Protein AF-A0AAN6EE57-F1 (afdb_monomer)

Mean predicted aligned error: 12.06 Å

Foldseek 3Di:
DFQDDLQHFDPVLVVQLLQLCQQDPPQLDHGDPDPVSSVLSSLVCLQPDQLLQAEAEREPVSVVPVPDPPQRPPRDDDPHNDGGDGDDPVNVVVLVVVVVVCSVVVVDAARHHYDYPVRSPSPPRDHHDPVSSVVSNVLSVVLNVQVVVCVVVVFCQCNLVNVPDDQQVFQKKFFWDLVQQPLQVLDDQPVVSHGDDPCPVPDDPPPPDPPVVDPPCPVPDPDPDPPPCDPVNDDDPPPDGVVSVLVVVCCVQCVPFWDWTDDPNRDRMITIHGDPVLADWDFDDPPDSAQWDFDPPDHDPPGTTIHHPPVVSVVVSCVSCPVTTPDMGGNHD

Sequence (333 aa):
MLLGQSVGVPDETAELLAARVFTDPWNGLAAPGSAYAGFVRCLQLLAEWRWTEDMCVVDFAAAGNADSEDSARVASARRVWTTTDGLSADAYATLQAAFDAAIQRKDVRGALRIVTAEDPNAEWWGTVSPVLTRRLQSLARASLQTITDCISLGSDSTLSQVFTAPLTDYDFVIKLDKDVVCRQYEQPPASAFTSDGVQSAESAPRKEVFKNLLPSMQHASQVNVKQHANVFGQSDLVGFDPVALFVRDLVGVYRDSILFFNDVHGGRCIAGLWSPTARKTHPFTASMGANMMLLEHEKVGTKPAATLNKRAVVEEIIRLGEGLVENVVIQNE

Secondary structure (DSSP, 8-state):
----SSSS--HHHHHHHHHHHHHS-GGGPPPPSSHHHHHHHHHHHHHH--TTT--EE--SGGGT-TT-TT-TT-----SS-PPSSSS-HHHHHHHHHHHHHHHHHT---SS--EE-SS-TTS-TT----HHHHHHHHHHHHHHHHHHHHHHHHT--TTGGGGGSPP-TTSSEEEEEPGGG-TTGGGSPPGGGT--S----TT--------GGG-GGGTTT----------TT--S--TT--HHHHHHHHHHHHHTTTEEEEE-TTT-SEEEEEE-TTTTS-EE--TT--S-EEEEEEEEETTEEEEEE-HHHHHHHHHHHTTTTEEEEEE---

Structure (mmCIF, N/CA/C/O backbone):
data_AF-A0AAN6EE57-F1
#
_entry.id   AF-A0AAN6EE57-F1
#
loop_
_atom_site.group_PDB
_atom_site.id
_atom_site.type_symbol
_atom_site.label_atom_id
_atom_site.label_alt_id
_atom_site.label_comp_id
_atom_site.label_asym_id
_atom_site.label_entity_id
_atom_site.label_seq_id
_atom_site.pdbx_PDB_ins_code
_atom_site.Cartn_x
_atom_site.Cartn_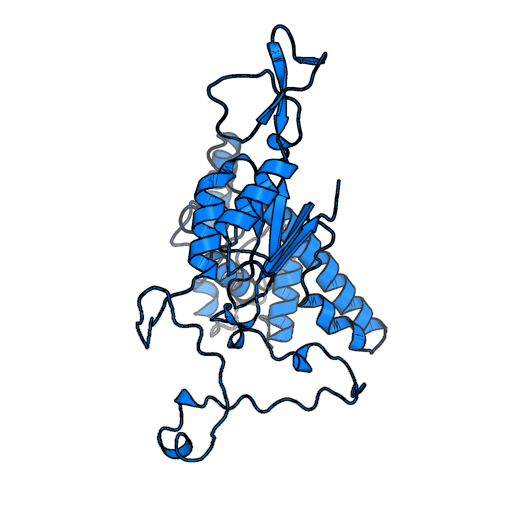y
_atom_site.Cartn_z
_atom_site.occupancy
_atom_site.B_iso_or_equiv
_atom_site.auth_seq_id
_atom_site.auth_comp_id
_atom_site.auth_asym_id
_atom_site.auth_atom_id
_atom_site.pdbx_PDB_model_num
ATOM 1 N N . MET A 1 1 ? -4.227 -5.771 -5.402 1.00 58.75 1 MET A N 1
ATOM 2 C CA . MET A 1 1 ? -3.489 -5.864 -4.110 1.00 58.75 1 MET A CA 1
ATOM 3 C C . MET A 1 1 ? -4.062 -4.852 -3.126 1.00 58.75 1 MET A C 1
ATOM 5 O O . MET A 1 1 ? -4.467 -3.776 -3.542 1.00 58.75 1 MET A O 1
ATOM 9 N N . LEU A 1 2 ? -4.052 -5.154 -1.823 1.00 65.62 2 LEU A N 1
ATOM 10 C CA . LEU A 1 2 ? -4.522 -4.237 -0.774 1.00 65.62 2 LEU A CA 1
ATOM 11 C C . LEU A 1 2 ? -3.471 -3.159 -0.459 1.00 65.62 2 LEU A C 1
ATOM 13 O O . LEU A 1 2 ? -2.708 -3.287 0.502 1.00 65.62 2 LEU A O 1
ATOM 17 N N . LEU A 1 3 ? -3.411 -2.124 -1.296 1.00 61.12 3 LEU A N 1
ATOM 18 C CA . LEU A 1 3 ? -2.476 -1.001 -1.150 1.00 61.12 3 LEU A CA 1
ATOM 19 C C . LEU A 1 3 ? -3.183 0.346 -0.911 1.00 61.12 3 LEU A C 1
ATOM 21 O O . LEU A 1 3 ? -2.576 1.220 -0.300 1.00 61.12 3 LEU A O 1
ATOM 25 N N . GLY A 1 4 ? -4.472 0.458 -1.256 1.00 53.72 4 GLY A N 1
ATOM 26 C CA . GLY A 1 4 ? -5.363 1.601 -1.017 1.00 53.72 4 GLY A CA 1
ATOM 27 C C . GLY A 1 4 ? -4.957 2.914 -1.693 1.00 53.72 4 GLY A C 1
ATOM 28 O O . GLY A 1 4 ? -3.846 3.048 -2.167 1.00 53.72 4 GLY A O 1
ATOM 29 N N . GLN A 1 5 ? -5.854 3.904 -1.738 1.00 50.25 5 GLN A N 1
ATOM 30 C CA . GLN A 1 5 ? -5.560 5.263 -2.247 1.00 50.25 5 GLN A CA 1
ATOM 31 C C . GLN A 1 5 ? -5.406 6.298 -1.124 1.00 50.25 5 GLN A C 1
ATOM 33 O O . GLN A 1 5 ? -4.670 7.267 -1.254 1.00 50.25 5 GLN A O 1
ATOM 38 N N . SER A 1 6 ? -6.075 6.094 0.011 1.00 49.22 6 SER A N 1
ATOM 39 C CA . SER A 1 6 ? -6.072 7.044 1.132 1.00 49.22 6 SER A CA 1
ATOM 40 C C . SER A 1 6 ? -4.801 6.989 1.986 1.00 49.22 6 SER A C 1
ATOM 42 O O . SER A 1 6 ? -4.444 7.964 2.645 1.00 49.22 6 SER A O 1
ATOM 44 N N . VAL A 1 7 ? -4.127 5.838 1.978 1.00 56.06 7 VAL A N 1
ATOM 45 C CA . VAL A 1 7 ? -2.840 5.599 2.646 1.00 56.06 7 VAL A CA 1
ATOM 46 C C . VAL A 1 7 ? -1.777 5.159 1.634 1.00 56.06 7 VAL A C 1
ATOM 48 O O . VAL A 1 7 ? -0.600 5.182 1.976 1.00 56.06 7 VAL A O 1
ATOM 51 N N . GLY A 1 8 ? -2.170 4.760 0.419 1.00 68.44 8 GLY A N 1
ATOM 52 C CA . GLY A 1 8 ? -1.314 4.049 -0.527 1.00 68.44 8 GLY A CA 1
ATOM 53 C C . GLY A 1 8 ? -0.335 4.885 -1.332 1.00 68.44 8 GLY A C 1
ATOM 54 O O . GLY A 1 8 ? -0.070 6.048 -1.044 1.00 68.44 8 GLY A O 1
ATOM 55 N N . VAL A 1 9 ? 0.259 4.215 -2.315 1.00 77.62 9 VAL A N 1
ATOM 56 C CA . VAL A 1 9 ? 1.262 4.778 -3.219 1.00 77.62 9 VAL A CA 1
ATOM 57 C C . VAL A 1 9 ? 0.529 5.527 -4.333 1.00 77.62 9 VAL A C 1
ATOM 59 O O . VAL A 1 9 ? -0.301 4.894 -4.983 1.00 77.62 9 VAL A O 1
ATOM 62 N N . PRO A 1 10 ? 0.800 6.825 -4.555 1.00 81.94 10 PRO A N 1
ATOM 63 C CA . PRO A 1 10 ? 0.251 7.553 -5.697 1.00 81.94 10 PRO A CA 1
ATOM 64 C C . PRO A 1 10 ? 0.653 6.903 -7.020 1.00 81.94 10 PRO A C 1
ATOM 66 O O . PRO A 1 10 ? 1.752 6.347 -7.125 1.00 81.94 10 PRO A O 1
ATOM 69 N N . ASP A 1 11 ? -0.214 6.992 -8.023 1.00 84.62 11 ASP A N 1
ATOM 70 C CA . ASP A 1 11 ? -0.003 6.332 -9.313 1.00 84.62 11 ASP A CA 1
ATOM 71 C C . ASP A 1 11 ? 1.289 6.840 -9.972 1.00 84.62 11 ASP A C 1
ATOM 73 O O . ASP A 1 11 ? 2.111 6.046 -10.429 1.00 84.62 11 ASP A O 1
ATOM 77 N N . GLU A 1 12 ? 1.563 8.141 -9.860 1.00 86.50 12 GLU A N 1
ATOM 78 C CA . GLU A 1 12 ? 2.780 8.781 -10.364 1.00 86.50 12 GLU A CA 1
ATOM 79 C C . GLU A 1 12 ? 4.040 8.184 -9.720 1.00 86.50 12 GLU A C 1
ATOM 81 O O . GLU A 1 12 ? 5.053 7.961 -10.378 1.00 86.50 12 GLU A O 1
ATOM 86 N N . THR A 1 13 ? 3.980 7.856 -8.425 1.00 86.19 13 THR A N 1
ATOM 87 C CA . THR A 1 13 ? 5.100 7.217 -7.719 1.00 86.19 13 THR A CA 1
ATOM 88 C C . THR A 1 13 ? 5.353 5.807 -8.254 1.00 86.19 13 THR A C 1
ATOM 90 O O . THR A 1 13 ? 6.506 5.403 -8.407 1.00 86.19 13 THR A O 1
ATOM 93 N N . ALA A 1 14 ? 4.295 5.046 -8.548 1.00 86.75 14 ALA A N 1
ATOM 94 C CA . ALA A 1 14 ? 4.425 3.713 -9.131 1.00 86.75 14 ALA A CA 1
ATOM 95 C C . ALA A 1 14 ? 4.990 3.776 -10.561 1.00 86.75 14 ALA A C 1
ATOM 97 O O . ALA A 1 14 ? 5.889 3.001 -10.900 1.00 86.75 14 ALA A O 1
ATOM 98 N N . GLU A 1 15 ? 4.523 4.729 -11.368 1.00 89.50 15 GLU A N 1
ATOM 99 C CA . GLU A 1 15 ? 5.010 4.971 -12.728 1.00 89.50 15 GLU A CA 1
ATOM 100 C C . GLU A 1 15 ? 6.485 5.371 -12.748 1.00 89.50 15 GLU A C 1
ATOM 102 O O . GLU A 1 15 ? 7.257 4.836 -13.541 1.00 89.50 15 GLU A O 1
ATOM 107 N N . LEU A 1 16 ? 6.916 6.242 -11.835 1.00 88.81 16 LEU A N 1
ATOM 108 C CA . LEU A 1 16 ? 8.313 6.665 -11.729 1.00 88.81 16 LEU A CA 1
ATOM 109 C C . LEU A 1 16 ? 9.247 5.523 -11.334 1.00 88.81 16 LEU A C 1
ATOM 111 O O . LEU A 1 16 ? 10.350 5.408 -11.870 1.00 88.81 16 LEU A O 1
ATOM 115 N N . LEU A 1 17 ? 8.805 4.641 -10.435 1.00 88.12 17 LEU A N 1
ATOM 116 C CA . LEU A 1 17 ? 9.570 3.447 -10.071 1.00 88.12 17 LEU A CA 1
ATOM 117 C C . LEU A 1 17 ? 9.660 2.449 -11.222 1.00 88.12 17 LEU A C 1
ATOM 119 O O . LEU A 1 17 ? 10.692 1.796 -11.385 1.00 88.12 17 LEU A O 1
ATOM 123 N N . ALA A 1 18 ? 8.610 2.343 -12.035 1.00 89.75 18 ALA A N 1
ATOM 124 C CA . ALA A 1 18 ? 8.662 1.569 -13.264 1.00 89.75 18 ALA A CA 1
ATOM 125 C C . ALA A 1 18 ? 9.620 2.213 -14.276 1.00 89.75 18 ALA A C 1
ATOM 127 O O . ALA A 1 18 ? 10.504 1.530 -14.785 1.00 89.75 18 ALA A O 1
ATOM 128 N N . ALA A 1 19 ? 9.521 3.525 -14.508 1.00 88.88 19 ALA A N 1
ATOM 129 C CA . ALA A 1 19 ? 10.390 4.267 -15.418 1.00 88.88 19 ALA A CA 1
ATOM 130 C C . ALA A 1 19 ? 11.869 4.132 -15.035 1.00 88.88 19 ALA A C 1
ATOM 132 O O . ALA A 1 19 ? 12.711 3.903 -15.903 1.00 88.88 19 ALA A O 1
ATOM 133 N N . ARG A 1 20 ? 12.179 4.167 -13.732 1.00 85.19 20 ARG A N 1
ATOM 134 C CA . ARG A 1 20 ? 13.541 4.009 -13.205 1.00 85.19 20 ARG A CA 1
ATOM 135 C C . ARG A 1 20 ? 14.257 2.762 -13.711 1.00 85.19 20 ARG A C 1
ATOM 137 O O . ARG A 1 20 ? 15.464 2.786 -13.941 1.00 85.19 20 ARG A O 1
ATOM 144 N N . VAL A 1 21 ? 13.518 1.666 -13.832 1.00 87.56 21 VAL A N 1
ATOM 145 C CA . VAL A 1 21 ? 14.047 0.374 -14.271 1.00 87.56 21 VAL A CA 1
ATOM 146 C C . VAL A 1 21 ? 14.469 0.402 -15.745 1.00 87.56 21 VAL A C 1
ATOM 148 O O . VAL A 1 21 ? 15.352 -0.359 -16.141 1.00 87.56 21 VAL A O 1
ATOM 151 N N . PHE A 1 22 ? 13.851 1.265 -16.552 1.00 84.56 22 PHE A N 1
ATOM 152 C CA . PHE A 1 22 ? 14.183 1.431 -17.965 1.00 84.56 22 PHE A CA 1
ATOM 153 C C . PHE A 1 22 ? 15.274 2.478 -18.192 1.00 84.56 22 PHE A C 1
ATOM 155 O O . PHE A 1 22 ? 16.069 2.309 -19.111 1.00 84.56 22 PHE A O 1
ATOM 162 N N . THR A 1 23 ? 15.315 3.536 -17.378 1.00 79.94 23 THR A N 1
ATOM 163 C CA . THR A 1 23 ? 16.232 4.668 -17.581 1.00 79.94 23 THR A CA 1
ATOM 164 C C . THR A 1 23 ? 17.636 4.431 -17.045 1.00 79.94 23 THR A C 1
ATOM 166 O O . THR A 1 23 ? 18.598 4.885 -17.655 1.00 79.94 23 THR A O 1
ATOM 169 N N . ASP A 1 24 ? 17.777 3.695 -15.943 1.00 73.94 24 ASP A N 1
ATOM 170 C CA . ASP A 1 24 ? 19.082 3.239 -15.465 1.00 73.94 24 ASP A CA 1
ATOM 171 C C . ASP A 1 24 ? 18.999 1.751 -15.079 1.00 73.94 24 ASP A C 1
ATOM 173 O O . ASP A 1 24 ? 18.543 1.393 -13.981 1.00 73.94 24 ASP A O 1
ATOM 177 N N . PRO A 1 25 ? 19.369 0.859 -16.014 1.00 66.38 25 PRO A N 1
ATOM 178 C CA . PRO A 1 25 ? 19.287 -0.568 -15.792 1.00 66.38 25 PRO A CA 1
ATOM 179 C C . PRO A 1 25 ? 20.347 -1.028 -14.777 1.00 66.38 25 PRO A C 1
ATOM 181 O O . PRO A 1 25 ? 21.549 -1.116 -15.034 1.00 66.38 25 PRO A O 1
ATOM 184 N N . TRP A 1 26 ? 19.838 -1.371 -13.593 1.00 64.00 26 TRP A N 1
ATOM 185 C CA . TRP A 1 26 ? 20.566 -1.865 -12.424 1.00 64.00 26 TRP A CA 1
ATOM 186 C C . TRP A 1 26 ? 21.681 -2.868 -12.766 1.00 64.00 26 TRP A C 1
ATOM 188 O O . TRP A 1 26 ? 21.479 -3.792 -13.553 1.00 64.00 26 TRP A O 1
ATOM 198 N N . ASN A 1 27 ? 22.843 -2.738 -12.113 1.00 61.31 27 ASN A N 1
ATOM 199 C CA . ASN A 1 27 ? 23.985 -3.661 -12.217 1.00 61.31 27 ASN A CA 1
ATOM 200 C C . ASN A 1 27 ? 24.557 -3.866 -13.638 1.00 61.31 27 ASN A C 1
ATOM 202 O O . ASN A 1 27 ? 25.105 -4.931 -13.927 1.00 61.31 27 ASN A O 1
ATOM 206 N N . GLY A 1 28 ? 24.462 -2.861 -14.515 1.00 64.50 28 GLY A N 1
ATOM 207 C CA . GLY A 1 28 ? 25.030 -2.925 -15.870 1.00 64.50 28 GLY A CA 1
ATOM 208 C C . GLY A 1 28 ? 24.253 -3.847 -16.811 1.00 64.50 28 GLY A C 1
ATOM 209 O O . GLY A 1 28 ? 24.811 -4.398 -17.759 1.00 64.50 28 GLY A O 1
ATOM 210 N N . LEU A 1 29 ? 22.973 -4.066 -16.516 1.00 73.50 29 LEU A N 1
ATOM 211 C CA . LEU A 1 29 ? 22.074 -4.817 -17.381 1.00 73.50 29 LEU A CA 1
ATOM 212 C C . LEU A 1 29 ? 21.566 -3.912 -18.508 1.00 73.50 29 LEU A C 1
ATOM 214 O O . LEU A 1 29 ? 21.725 -2.701 -18.462 1.00 73.50 29 LEU A O 1
ATOM 218 N N . ALA A 1 30 ? 20.972 -4.493 -19.546 1.00 80.62 30 ALA A N 1
ATOM 219 C CA . ALA A 1 30 ? 20.258 -3.709 -20.550 1.00 80.62 30 ALA A CA 1
ATOM 220 C C . ALA A 1 30 ? 18.846 -3.364 -20.053 1.00 80.62 30 ALA A C 1
ATOM 222 O O . ALA A 1 30 ? 18.303 -4.049 -19.175 1.00 80.62 30 ALA A O 1
ATOM 223 N N . ALA A 1 31 ? 18.235 -2.342 -20.657 1.00 83.69 31 ALA A N 1
ATOM 224 C CA . ALA A 1 31 ? 16.830 -2.024 -20.431 1.00 83.69 31 ALA A CA 1
ATOM 225 C C . ALA A 1 31 ? 15.943 -3.270 -20.676 1.00 83.69 31 ALA A C 1
ATOM 227 O O . ALA A 1 31 ? 16.223 -4.058 -21.590 1.00 83.69 31 ALA A O 1
ATOM 228 N N . PRO A 1 32 ? 14.886 -3.499 -19.873 1.00 89.06 32 PRO A N 1
ATOM 229 C CA . PRO A 1 32 ? 14.055 -4.688 -20.022 1.00 89.06 32 PRO A CA 1
ATOM 230 C C . PRO A 1 32 ? 13.383 -4.773 -21.400 1.00 89.06 32 PRO A C 1
ATOM 232 O O . PRO A 1 32 ? 12.585 -3.919 -21.768 1.00 89.06 32 PRO A O 1
ATOM 235 N N . GLY A 1 33 ? 13.637 -5.858 -22.138 1.00 87.69 33 GLY A N 1
ATOM 236 C CA . GLY A 1 33 ? 13.009 -6.117 -23.445 1.00 87.69 33 GLY A CA 1
ATOM 237 C C . GLY A 1 33 ? 11.634 -6.797 -23.382 1.00 87.69 33 GLY A C 1
ATOM 238 O O . GLY A 1 33 ? 11.059 -7.121 -24.416 1.00 87.69 33 GLY A O 1
ATOM 239 N N . SER A 1 34 ? 11.112 -7.076 -22.184 1.00 92.00 34 SER A N 1
ATOM 240 C CA . SER A 1 34 ? 9.789 -7.684 -21.992 1.00 92.00 34 SER A CA 1
ATOM 241 C C . SER A 1 34 ? 9.117 -7.166 -20.724 1.00 92.00 34 SER A C 1
ATOM 243 O O . SER A 1 34 ? 9.792 -6.777 -19.767 1.00 92.00 34 SER A O 1
ATOM 245 N N . ALA A 1 35 ? 7.783 -7.226 -20.689 1.00 90.25 35 ALA A N 1
ATOM 246 C CA . ALA A 1 35 ? 6.999 -6.822 -19.521 1.00 90.25 35 ALA A CA 1
ATOM 247 C C . ALA A 1 35 ? 7.353 -7.642 -18.268 1.00 90.25 35 ALA A C 1
ATOM 249 O O . ALA A 1 35 ? 7.465 -7.085 -17.180 1.00 90.25 35 ALA A O 1
ATOM 250 N N . TYR A 1 36 ? 7.603 -8.948 -18.420 1.00 90.00 36 TYR A N 1
ATOM 251 C CA . TYR A 1 36 ? 8.014 -9.809 -17.309 1.00 90.00 36 TYR A CA 1
ATOM 252 C C . TYR A 1 36 ? 9.376 -9.397 -16.741 1.00 90.00 36 TYR A C 1
ATOM 254 O O . TYR A 1 36 ? 9.527 -9.263 -15.528 1.00 90.00 36 TYR A O 1
ATOM 262 N N . ALA A 1 37 ? 10.356 -9.134 -17.614 1.00 90.31 37 ALA A N 1
ATOM 263 C CA . ALA A 1 37 ? 11.662 -8.648 -17.182 1.00 90.31 37 ALA A CA 1
ATOM 264 C C . ALA A 1 37 ? 11.538 -7.302 -16.453 1.00 90.31 37 ALA A C 1
ATOM 266 O O . ALA A 1 37 ? 12.139 -7.137 -15.396 1.00 90.31 37 ALA A O 1
ATOM 267 N N . GLY A 1 38 ? 10.721 -6.375 -16.967 1.00 91.38 38 GLY A N 1
ATOM 268 C CA . GLY A 1 38 ? 10.439 -5.101 -16.300 1.00 91.38 38 GLY A CA 1
ATOM 269 C C . GLY A 1 38 ? 9.821 -5.300 -14.916 1.00 91.38 38 GLY A C 1
ATOM 270 O O . GLY A 1 38 ? 10.327 -4.764 -13.935 1.00 91.38 38 GLY A O 1
ATOM 271 N N . PHE A 1 39 ? 8.803 -6.155 -14.807 1.00 92.62 39 PHE A N 1
ATOM 272 C CA . PHE A 1 39 ? 8.137 -6.463 -13.541 1.00 92.62 39 PHE A CA 1
ATOM 273 C C . PHE A 1 39 ? 9.095 -7.044 -12.489 1.00 92.62 39 PHE A C 1
ATOM 275 O O . PHE A 1 39 ? 9.149 -6.550 -11.362 1.00 92.62 39 PHE A O 1
ATOM 282 N N . VAL A 1 40 ? 9.902 -8.048 -12.850 1.00 92.69 40 VAL A N 1
ATOM 283 C CA . VAL A 1 40 ? 10.885 -8.650 -11.930 1.00 92.69 40 VAL A CA 1
ATOM 284 C C . VAL A 1 40 ? 11.925 -7.621 -11.484 1.00 92.69 40 VAL A C 1
ATOM 286 O O . VAL A 1 40 ? 12.306 -7.595 -10.315 1.00 92.69 40 VAL A O 1
ATOM 289 N N . ARG A 1 41 ? 12.357 -6.733 -12.383 1.00 90.81 41 ARG A N 1
ATOM 290 C CA . ARG A 1 41 ? 13.296 -5.651 -12.061 1.00 90.81 41 ARG A CA 1
ATOM 291 C C . ARG A 1 41 ? 12.688 -4.609 -11.126 1.00 90.81 41 ARG A C 1
ATOM 293 O O . ARG A 1 41 ? 13.372 -4.173 -10.205 1.00 90.81 41 ARG A O 1
ATOM 300 N N . CYS A 1 42 ? 11.412 -4.264 -11.295 1.00 92.19 42 CYS A N 1
ATOM 301 C CA . CYS A 1 42 ? 10.696 -3.421 -10.337 1.00 92.19 42 CYS A CA 1
ATOM 302 C C . CYS A 1 42 ? 10.650 -4.086 -8.956 1.00 92.19 42 CYS A C 1
ATOM 304 O O . CYS A 1 42 ? 10.942 -3.437 -7.956 1.00 92.19 42 CYS A O 1
ATOM 306 N N . LEU A 1 43 ? 10.358 -5.388 -8.876 1.00 93.00 43 LEU A N 1
ATOM 307 C CA . LEU A 1 43 ? 10.389 -6.107 -7.598 1.00 93.00 43 LEU A CA 1
ATOM 308 C C . LEU A 1 43 ? 11.789 -6.102 -6.964 1.00 93.00 43 LEU A C 1
ATOM 310 O O . LEU A 1 43 ? 11.900 -5.903 -5.755 1.00 93.00 43 LEU A O 1
ATOM 314 N N . GLN A 1 44 ? 12.853 -6.275 -7.756 1.00 91.25 44 GLN A N 1
ATOM 315 C CA . GLN A 1 44 ? 14.244 -6.172 -7.286 1.00 91.25 44 GLN A CA 1
ATOM 316 C C . GLN A 1 44 ? 14.547 -4.782 -6.722 1.00 91.25 44 GLN A C 1
ATOM 318 O O . GLN A 1 44 ? 15.036 -4.680 -5.596 1.00 91.25 44 GLN A O 1
ATOM 323 N N . LEU A 1 45 ? 14.169 -3.727 -7.450 1.00 89.44 45 LEU A N 1
ATOM 324 C CA . LEU A 1 45 ? 14.293 -2.341 -7.001 1.00 89.44 45 LEU A CA 1
ATOM 325 C C . LEU A 1 45 ? 13.610 -2.142 -5.638 1.00 89.44 45 LEU A C 1
ATOM 327 O O . LEU A 1 45 ? 14.245 -1.688 -4.691 1.00 89.44 45 LEU A O 1
ATOM 331 N N . LEU A 1 46 ? 12.346 -2.551 -5.500 1.00 90.56 46 LEU A N 1
ATOM 332 C CA . LEU A 1 46 ? 11.582 -2.417 -4.250 1.00 90.56 46 LEU A CA 1
ATOM 333 C C . LEU A 1 46 ? 12.171 -3.248 -3.092 1.00 90.56 46 LEU A C 1
ATOM 335 O O . LEU A 1 46 ? 12.080 -2.855 -1.926 1.00 90.56 46 LEU A O 1
ATOM 339 N N . ALA A 1 47 ? 12.748 -4.414 -3.386 1.00 91.81 47 ALA A N 1
ATOM 340 C CA . ALA A 1 47 ? 13.312 -5.320 -2.388 1.00 91.81 47 ALA A CA 1
ATOM 341 C C . ALA A 1 47 ? 14.645 -4.814 -1.809 1.00 91.81 47 ALA A C 1
ATOM 343 O O . ALA A 1 47 ? 14.893 -4.965 -0.601 1.00 91.81 47 ALA A O 1
ATOM 344 N N . GLU A 1 48 ? 15.486 -4.221 -2.657 1.00 88.12 48 GLU A N 1
ATOM 345 C CA . GLU A 1 48 ? 16.846 -3.779 -2.329 1.00 88.12 48 GLU A CA 1
ATOM 346 C C . GLU A 1 48 ? 16.908 -2.311 -1.891 1.00 88.12 48 GLU A C 1
ATOM 348 O O . GLU A 1 48 ? 17.752 -1.963 -1.062 1.00 88.12 48 GLU A O 1
ATOM 353 N N . TRP A 1 49 ? 16.001 -1.459 -2.379 1.00 86.31 49 TRP A N 1
ATOM 354 C CA . TRP A 1 49 ? 16.056 -0.025 -2.111 1.00 86.31 49 TRP A CA 1
ATOM 355 C C . TRP A 1 49 ? 15.888 0.306 -0.619 1.00 86.31 49 TRP A C 1
ATOM 357 O O . TRP A 1 49 ? 14.981 -0.165 0.080 1.00 86.31 49 TRP A O 1
ATOM 367 N N . ARG A 1 50 ? 16.806 1.135 -0.108 1.00 83.88 50 ARG A N 1
ATOM 368 C CA . ARG A 1 50 ? 16.845 1.608 1.279 1.00 83.88 50 ARG A CA 1
ATOM 369 C C . ARG A 1 50 ? 16.260 3.015 1.354 1.00 83.88 50 ARG A C 1
ATOM 371 O O . ARG A 1 50 ? 16.979 3.996 1.491 1.00 83.88 50 ARG A O 1
ATOM 378 N N . TRP A 1 51 ? 14.932 3.081 1.334 1.00 78.75 51 TRP A N 1
ATOM 379 C CA . TRP A 1 51 ? 14.096 4.295 1.317 1.00 78.75 51 TRP A CA 1
ATOM 380 C C . TRP A 1 51 ? 14.552 5.449 2.237 1.00 78.75 51 TRP A C 1
ATOM 382 O O . TRP A 1 51 ? 14.382 6.623 1.929 1.00 78.75 51 TRP A O 1
ATOM 392 N N . THR A 1 52 ? 15.102 5.134 3.415 1.00 74.06 52 THR A N 1
ATOM 393 C CA . THR A 1 52 ? 15.516 6.135 4.414 1.00 74.06 52 THR A CA 1
ATOM 394 C C . THR A 1 52 ? 16.885 6.751 4.156 1.00 74.06 52 THR A C 1
ATOM 396 O O . THR A 1 52 ? 17.159 7.839 4.664 1.00 74.06 52 THR A O 1
ATOM 399 N N . GLU A 1 53 ? 17.747 6.038 3.438 1.00 77.19 53 GLU A N 1
ATOM 400 C CA . GLU A 1 53 ? 19.154 6.392 3.232 1.00 77.19 53 GLU A CA 1
ATOM 401 C C . GLU A 1 53 ? 19.397 6.866 1.802 1.00 77.19 53 GLU A C 1
ATOM 403 O O . GLU A 1 53 ? 20.116 7.837 1.602 1.00 77.19 53 GLU A O 1
ATOM 408 N N . ASP A 1 54 ? 18.735 6.240 0.833 1.00 80.44 54 ASP A N 1
ATOM 409 C CA . ASP A 1 54 ? 19.029 6.428 -0.579 1.00 80.44 54 ASP A CA 1
ATOM 410 C C . ASP A 1 54 ? 17.916 7.206 -1.285 1.00 80.44 54 ASP A C 1
ATOM 412 O O . ASP A 1 54 ? 16.732 6.887 -1.138 1.00 80.44 54 ASP A O 1
ATOM 416 N N . MET A 1 55 ? 18.298 8.182 -2.111 1.00 82.94 55 MET A N 1
ATOM 417 C CA . MET A 1 55 ? 17.391 8.791 -3.085 1.00 82.94 55 MET A CA 1
ATOM 418 C C . MET A 1 55 ? 17.265 7.915 -4.336 1.00 82.94 55 MET A C 1
ATOM 420 O O . MET A 1 55 ? 18.232 7.290 -4.770 1.00 82.94 55 MET A O 1
ATOM 424 N N . CYS A 1 56 ? 16.079 7.889 -4.939 1.00 83.44 56 CYS A N 1
ATOM 425 C CA . CYS A 1 56 ? 15.840 7.255 -6.230 1.00 83.44 56 CYS A CA 1
ATOM 426 C C . CYS A 1 56 ? 15.780 8.335 -7.312 1.00 83.44 56 CYS A C 1
ATOM 428 O O . CYS A 1 56 ? 14.768 9.007 -7.469 1.00 83.44 56 CYS A O 1
ATOM 430 N N . VAL A 1 57 ? 16.871 8.526 -8.051 1.00 82.62 57 VAL A N 1
ATOM 431 C CA . VAL A 1 57 ? 16.900 9.492 -9.158 1.00 82.62 57 VAL A CA 1
ATOM 432 C C . VAL A 1 57 ? 16.316 8.851 -10.410 1.00 82.62 57 VAL A C 1
ATOM 434 O O . VAL A 1 57 ? 16.805 7.804 -10.828 1.00 82.62 57 VAL A O 1
ATOM 437 N N . VAL A 1 58 ? 15.305 9.476 -11.009 1.00 84.25 58 VAL A N 1
ATOM 438 C CA . VAL A 1 58 ? 14.726 9.088 -12.299 1.00 84.25 58 VAL A CA 1
ATOM 439 C C . VAL A 1 58 ? 15.134 10.129 -13.332 1.00 84.25 58 VAL A C 1
ATOM 441 O O . VAL A 1 58 ? 14.726 11.287 -13.259 1.00 84.25 58 VAL A O 1
ATOM 444 N N . ASP A 1 59 ? 15.953 9.706 -14.290 1.00 77.44 59 ASP A N 1
ATOM 445 C CA . ASP A 1 59 ? 16.408 10.558 -15.382 1.00 77.44 59 ASP A CA 1
ATOM 446 C C . ASP A 1 59 ? 15.695 10.190 -16.685 1.00 77.44 59 ASP A C 1
ATOM 448 O O . ASP A 1 59 ? 15.898 9.112 -17.239 1.00 77.44 59 ASP A O 1
ATOM 452 N N . PHE A 1 60 ? 14.850 11.091 -17.176 1.00 74.75 60 PHE A N 1
ATOM 453 C CA . PHE A 1 60 ? 14.126 10.898 -18.429 1.00 74.75 60 PHE A CA 1
ATOM 454 C C . PHE A 1 60 ? 14.952 11.255 -19.672 1.00 74.75 60 PHE A C 1
ATOM 456 O O . PHE A 1 60 ? 14.598 10.827 -20.770 1.00 74.75 60 PHE A O 1
ATOM 463 N N . ALA A 1 61 ? 16.053 12.002 -19.534 1.00 64.81 61 ALA A N 1
ATOM 464 C CA . ALA A 1 61 ? 16.871 12.421 -20.672 1.00 64.81 61 ALA A CA 1
ATOM 465 C C . ALA A 1 61 ? 17.640 11.243 -21.294 1.00 64.81 61 ALA A C 1
ATOM 467 O O . ALA A 1 61 ? 17.824 11.195 -22.512 1.00 64.81 61 ALA A O 1
ATOM 468 N N . ALA A 1 62 ? 18.009 10.249 -20.479 1.00 56.56 62 ALA A N 1
ATOM 469 C CA . ALA A 1 62 ? 18.681 9.029 -20.925 1.00 56.56 62 ALA A CA 1
ATOM 470 C C . ALA A 1 62 ? 17.846 8.204 -21.929 1.00 56.56 62 ALA A C 1
ATOM 472 O O . ALA A 1 62 ? 18.403 7.544 -22.802 1.00 56.56 62 ALA A O 1
ATOM 473 N N . ALA A 1 63 ? 16.511 8.276 -21.865 1.00 53.97 63 ALA A N 1
ATOM 474 C CA . ALA A 1 63 ? 15.632 7.532 -22.769 1.00 53.97 63 ALA A CA 1
ATOM 475 C C . ALA A 1 63 ? 15.582 8.108 -24.201 1.00 53.97 63 ALA A C 1
ATOM 477 O O . ALA A 1 63 ? 15.167 7.406 -25.122 1.00 53.97 63 ALA A O 1
ATOM 478 N N . GLY A 1 64 ? 15.986 9.370 -24.398 1.00 46.84 64 GLY A N 1
ATOM 479 C CA . GLY A 1 64 ? 15.905 10.070 -25.687 1.00 46.84 64 GLY A CA 1
ATOM 480 C C . GLY A 1 64 ? 17.172 10.019 -26.549 1.00 46.84 64 GLY A C 1
ATOM 481 O O . GLY A 1 64 ? 17.087 10.286 -27.742 1.00 46.84 64 GLY A O 1
ATOM 482 N N . ASN A 1 65 ? 18.330 9.666 -25.978 1.00 46.97 65 ASN A N 1
ATOM 483 C CA . ASN A 1 65 ? 19.642 9.766 -26.641 1.00 46.97 65 ASN A CA 1
ATOM 484 C C . ASN A 1 65 ? 20.237 8.408 -27.073 1.00 46.97 65 ASN A C 1
ATOM 486 O O . ASN A 1 65 ? 21.437 8.306 -27.313 1.00 46.97 65 ASN A O 1
ATOM 490 N N . ALA A 1 66 ? 19.416 7.362 -27.205 1.00 48.69 66 ALA A N 1
ATOM 491 C CA . ALA A 1 66 ? 19.859 5.992 -27.500 1.00 48.69 66 ALA A CA 1
ATOM 492 C C . ALA A 1 66 ? 20.492 5.773 -28.899 1.00 48.69 66 ALA A C 1
ATOM 494 O O . ALA A 1 66 ? 20.871 4.649 -29.221 1.00 48.69 66 ALA A O 1
ATOM 495 N N . ASP A 1 67 ? 20.631 6.820 -29.717 1.00 45.06 67 ASP A N 1
ATOM 496 C CA . ASP A 1 67 ? 21.190 6.748 -31.073 1.00 45.06 67 ASP A CA 1
ATOM 497 C C . ASP A 1 67 ? 22.727 6.916 -31.128 1.00 45.06 67 ASP A C 1
ATOM 499 O O . ASP A 1 67 ? 23.314 6.819 -32.207 1.00 45.06 67 ASP A O 1
ATOM 503 N N . SER A 1 68 ? 23.413 7.163 -30.003 1.00 43.94 68 SER A N 1
ATOM 504 C CA . SER A 1 68 ? 24.879 7.314 -29.975 1.00 43.94 68 SER A CA 1
ATOM 505 C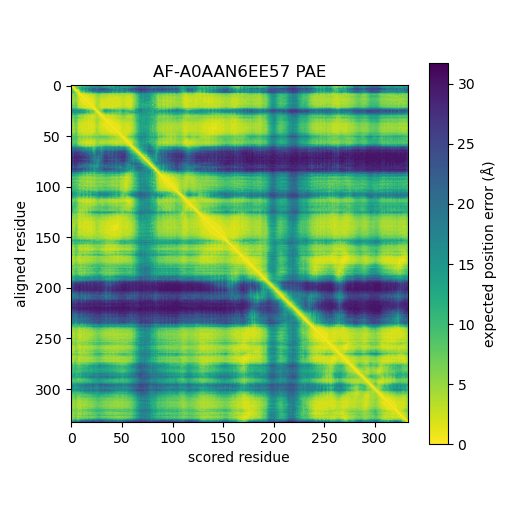 C . SER A 1 68 ? 25.594 6.090 -29.391 1.00 43.94 68 SER A C 1
ATOM 507 O O . SER A 1 68 ? 25.399 5.746 -28.228 1.00 43.94 68 SER A O 1
ATOM 509 N N . GLU A 1 69 ? 26.483 5.470 -30.176 1.00 46.47 69 GLU A N 1
ATOM 510 C CA . GLU A 1 69 ? 27.230 4.236 -29.851 1.00 46.47 69 GLU A CA 1
ATOM 511 C C . GLU A 1 69 ? 28.227 4.351 -28.664 1.00 46.47 69 GLU A C 1
ATOM 513 O O . GLU A 1 69 ? 28.894 3.372 -28.323 1.00 46.47 69 GLU A O 1
ATOM 518 N N . ASP A 1 70 ? 28.334 5.508 -28.001 1.00 39.19 70 ASP A N 1
ATOM 519 C CA . ASP A 1 70 ? 29.383 5.800 -27.008 1.00 39.19 70 ASP A CA 1
ATOM 520 C C . ASP A 1 70 ? 29.024 5.477 -25.536 1.00 39.19 70 ASP A C 1
ATOM 522 O O . ASP A 1 70 ? 29.908 5.470 -24.675 1.00 39.19 70 ASP A O 1
ATOM 526 N N . SER A 1 71 ? 27.772 5.132 -25.213 1.00 43.84 71 SER A N 1
ATOM 527 C CA . SER A 1 71 ? 27.295 5.013 -23.816 1.00 43.84 71 SER A CA 1
ATOM 528 C C . SER A 1 71 ? 27.733 3.752 -23.044 1.00 43.84 71 SER A C 1
ATOM 530 O O . SER A 1 71 ? 27.402 3.573 -21.873 1.00 43.84 71 SER A O 1
ATOM 532 N N . ALA A 1 72 ? 28.503 2.842 -23.646 1.00 39.19 72 ALA A N 1
ATOM 533 C CA . ALA A 1 72 ? 28.715 1.496 -23.094 1.00 39.19 72 ALA A CA 1
ATOM 534 C C . ALA A 1 72 ? 29.846 1.347 -22.045 1.00 39.19 72 ALA A C 1
ATOM 536 O O . ALA A 1 72 ? 30.236 0.217 -21.741 1.00 39.19 72 ALA A O 1
ATOM 537 N N . ARG A 1 73 ? 30.447 2.425 -21.509 1.00 37.34 73 ARG A N 1
ATOM 538 C CA . ARG A 1 73 ? 31.744 2.311 -20.790 1.00 37.34 73 ARG A CA 1
ATOM 539 C C . ARG A 1 73 ? 31.854 2.833 -19.356 1.00 37.34 73 ARG A C 1
ATOM 541 O O . ARG A 1 73 ? 32.947 2.750 -18.801 1.00 37.34 73 ARG A O 1
ATOM 548 N N . VAL A 1 74 ? 30.776 3.254 -18.694 1.00 40.94 74 VAL A N 1
ATOM 549 C CA . VAL A 1 74 ? 30.850 3.672 -17.273 1.00 40.94 74 VAL A CA 1
ATOM 550 C C . VAL A 1 74 ? 29.909 2.848 -16.393 1.00 40.94 74 VAL A C 1
ATOM 552 O O . VAL A 1 74 ? 29.058 3.370 -15.690 1.00 40.94 74 VAL A O 1
ATOM 555 N N . ALA A 1 75 ? 30.067 1.526 -16.415 1.00 40.25 75 ALA A N 1
ATOM 556 C CA . ALA A 1 75 ? 29.337 0.622 -15.527 1.00 40.25 75 ALA A CA 1
ATOM 557 C C . ALA A 1 75 ? 30.311 -0.322 -14.818 1.00 40.25 75 ALA A C 1
ATOM 559 O O . ALA A 1 75 ? 30.415 -1.505 -15.131 1.00 40.25 75 ALA A O 1
ATOM 560 N N . SER A 1 76 ? 31.062 0.194 -13.845 1.00 34.12 76 SER A N 1
ATOM 561 C CA . SER A 1 76 ? 31.748 -0.687 -12.903 1.00 34.12 76 SER A CA 1
ATOM 562 C C . SER A 1 76 ? 31.940 -0.026 -11.546 1.00 34.12 76 SER A C 1
ATOM 564 O O . SER A 1 76 ? 32.643 0.972 -11.416 1.00 34.12 76 SER A O 1
ATOM 566 N N . ALA A 1 77 ? 31.361 -0.685 -10.543 1.00 34.09 77 ALA A N 1
ATOM 567 C CA . ALA A 1 77 ? 31.656 -0.560 -9.123 1.00 34.09 77 ALA A CA 1
ATOM 568 C C . ALA A 1 77 ? 31.262 0.759 -8.439 1.00 34.09 77 ALA A C 1
ATOM 570 O O . ALA A 1 77 ? 32.121 1.553 -8.061 1.00 34.09 77 ALA A O 1
ATOM 571 N N . ARG A 1 78 ? 29.978 0.903 -8.083 1.00 36.06 78 ARG A N 1
ATOM 572 C CA . ARG A 1 78 ? 29.612 1.514 -6.793 1.00 36.06 78 ARG A CA 1
ATOM 573 C C . ARG A 1 78 ? 28.161 1.233 -6.419 1.00 36.06 78 ARG A C 1
ATOM 575 O O . ARG A 1 78 ? 27.272 1.334 -7.244 1.00 36.06 78 ARG A O 1
ATOM 582 N N . ARG A 1 79 ? 27.940 0.919 -5.138 1.00 36.19 79 ARG A N 1
ATOM 583 C CA . ARG A 1 79 ? 26.634 0.795 -4.456 1.00 36.19 79 ARG A CA 1
ATOM 584 C C . ARG A 1 79 ? 25.919 2.152 -4.309 1.00 36.19 79 ARG A C 1
ATOM 586 O O . ARG A 1 79 ? 25.364 2.444 -3.258 1.00 36.19 79 ARG A O 1
ATOM 593 N N . VAL A 1 80 ? 26.054 3.024 -5.298 1.00 45.31 80 VAL A N 1
ATOM 594 C CA . VAL A 1 80 ? 25.555 4.396 -5.275 1.00 45.31 80 VAL A CA 1
ATOM 595 C C . VAL A 1 80 ? 24.724 4.546 -6.534 1.00 45.31 80 VAL A C 1
ATOM 597 O O . VAL A 1 80 ? 25.192 4.202 -7.613 1.00 45.31 80 VAL A O 1
ATOM 600 N N . TRP A 1 81 ? 23.490 4.997 -6.363 1.00 48.22 81 TRP A N 1
ATOM 601 C CA . TRP A 1 81 ? 22.466 5.156 -7.390 1.00 48.22 81 TRP A CA 1
ATOM 602 C C . TRP A 1 81 ? 22.827 6.281 -8.380 1.00 48.22 81 TRP A C 1
ATOM 604 O O . TRP A 1 81 ? 22.135 7.286 -8.443 1.00 48.22 81 TRP A O 1
ATOM 614 N N . THR A 1 82 ? 23.941 6.168 -9.105 1.00 44.25 82 THR A N 1
ATOM 615 C CA . THR A 1 82 ? 24.440 7.212 -10.016 1.00 44.25 82 THR A CA 1
ATOM 616 C C . THR A 1 82 ? 23.877 7.071 -11.423 1.00 44.25 82 THR A C 1
ATOM 618 O O . THR A 1 82 ? 23.800 5.967 -11.949 1.00 44.25 82 THR A O 1
ATOM 621 N N . THR A 1 83 ? 23.557 8.208 -12.034 1.00 46.50 83 THR A N 1
ATOM 622 C CA . THR A 1 83 ? 22.957 8.332 -13.364 1.00 46.50 83 THR A CA 1
ATOM 623 C C . THR A 1 83 ? 23.928 8.013 -14.507 1.00 46.50 83 THR A C 1
ATOM 625 O O . THR A 1 83 ? 25.091 8.420 -14.467 1.00 46.50 83 THR A O 1
ATOM 628 N N . THR A 1 84 ? 23.427 7.351 -15.553 1.00 51.00 84 THR A N 1
ATOM 629 C CA . THR A 1 84 ? 24.014 7.325 -16.902 1.00 51.00 84 THR A CA 1
ATOM 630 C C . THR A 1 84 ? 23.428 8.442 -17.777 1.00 51.00 84 THR A C 1
ATOM 632 O O . THR A 1 84 ? 22.221 8.664 -17.801 1.00 51.00 84 THR A O 1
ATOM 635 N N . ASP A 1 85 ? 24.319 9.126 -18.493 1.00 51.69 85 ASP A N 1
ATOM 636 C CA . ASP A 1 85 ? 24.149 10.077 -19.605 1.00 51.69 85 ASP A CA 1
ATOM 637 C C . ASP A 1 85 ? 23.376 11.405 -19.429 1.00 51.69 85 ASP A C 1
ATOM 639 O O . ASP A 1 85 ? 23.775 12.375 -20.076 1.00 51.69 85 ASP A O 1
ATOM 643 N N . GLY A 1 86 ? 22.343 11.539 -18.586 1.00 54.09 86 GLY A N 1
ATOM 644 C CA . GLY A 1 86 ? 21.553 12.793 -18.528 1.00 54.09 86 GLY A CA 1
ATOM 645 C C . GLY A 1 86 ? 21.870 13.757 -17.370 1.00 54.09 86 GLY A C 1
ATOM 646 O O . GLY A 1 86 ? 21.884 14.973 -17.577 1.00 54.09 86 GLY A O 1
ATOM 647 N N . LEU A 1 87 ? 22.207 13.263 -16.170 1.00 62.25 87 LEU A N 1
ATOM 648 C CA . LEU A 1 87 ? 22.732 14.094 -15.071 1.00 62.25 87 LEU A CA 1
ATOM 649 C C . LEU A 1 87 ? 24.260 14.038 -15.003 1.00 62.25 87 LEU A C 1
ATOM 651 O O . LEU A 1 87 ? 24.851 12.970 -14.846 1.00 62.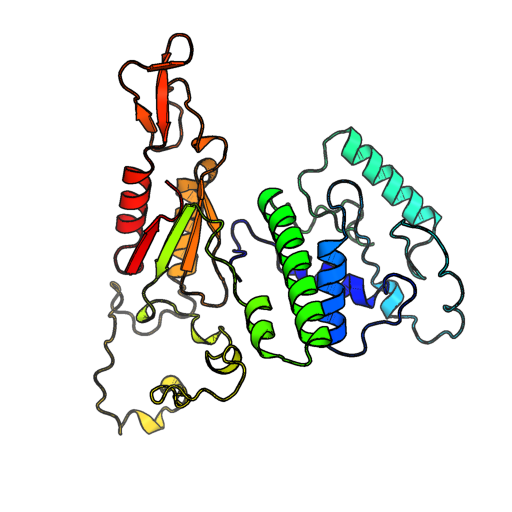25 87 LEU A O 1
ATOM 655 N N . SER A 1 88 ? 24.910 15.207 -15.013 1.00 68.94 88 SER A N 1
ATOM 656 C CA . SER A 1 88 ? 26.347 15.283 -14.739 1.00 68.94 88 SER A CA 1
ATOM 657 C C . SER A 1 88 ? 26.658 14.799 -13.317 1.00 68.94 88 SER A C 1
ATOM 659 O O . SER A 1 88 ? 25.861 14.973 -12.390 1.00 68.94 88 SER A O 1
ATOM 661 N N . ALA A 1 89 ? 27.848 14.224 -13.120 1.00 72.88 89 ALA A N 1
ATOM 662 C CA . ALA A 1 89 ? 28.300 13.776 -11.800 1.00 72.88 89 ALA A CA 1
ATOM 663 C C . ALA A 1 89 ? 28.261 14.911 -10.754 1.00 72.88 89 ALA A C 1
ATOM 665 O O . ALA A 1 89 ? 27.928 14.675 -9.592 1.00 72.88 89 ALA A O 1
ATOM 666 N N . ASP A 1 90 ? 28.527 16.147 -11.186 1.00 76.00 90 ASP A N 1
ATOM 667 C CA . ASP A 1 90 ? 28.474 17.345 -10.346 1.00 76.00 90 ASP A CA 1
ATOM 668 C C . ASP A 1 90 ? 27.034 17.714 -9.954 1.00 76.00 90 ASP A C 1
ATOM 670 O O . ASP A 1 90 ? 26.770 18.075 -8.803 1.00 76.00 90 ASP A O 1
ATOM 674 N N . ALA A 1 91 ? 26.080 17.580 -10.883 1.00 73.56 91 ALA A N 1
ATOM 675 C CA . ALA A 1 91 ? 24.662 17.795 -10.604 1.00 73.56 91 ALA A CA 1
ATOM 676 C C . ALA A 1 91 ? 24.134 16.749 -9.612 1.00 73.56 91 ALA A C 1
ATOM 678 O O . ALA A 1 91 ? 23.472 17.104 -8.636 1.00 73.56 91 ALA A O 1
ATOM 679 N N . TYR A 1 92 ? 24.504 15.478 -9.796 1.00 77.12 92 TYR A N 1
ATOM 680 C CA . TYR A 1 92 ? 24.160 14.409 -8.858 1.00 77.12 92 TYR A CA 1
ATOM 681 C C . TYR A 1 92 ? 24.746 14.662 -7.463 1.00 77.12 92 TYR A C 1
ATOM 683 O O . TYR A 1 92 ? 24.039 14.549 -6.463 1.00 77.12 92 TYR A O 1
ATOM 691 N N . ALA A 1 93 ? 26.024 15.049 -7.374 1.00 80.44 93 ALA A N 1
ATOM 692 C CA . ALA A 1 93 ? 26.666 15.361 -6.098 1.00 80.44 93 ALA A CA 1
ATOM 693 C C . ALA A 1 93 ? 25.984 16.538 -5.382 1.00 80.44 93 ALA A C 1
ATOM 695 O O . ALA A 1 93 ? 25.830 16.517 -4.160 1.00 80.44 93 ALA A O 1
ATOM 696 N N . THR A 1 94 ? 25.528 17.536 -6.142 1.00 81.25 94 THR A N 1
ATOM 697 C CA . THR A 1 94 ? 24.774 18.678 -5.610 1.00 81.25 94 THR A CA 1
ATOM 698 C C . THR A 1 94 ? 23.421 18.238 -5.049 1.00 81.25 94 THR A C 1
ATOM 700 O O . THR A 1 94 ? 23.068 18.628 -3.934 1.00 81.25 94 THR A O 1
ATOM 703 N N . LEU A 1 95 ? 22.692 17.383 -5.774 1.00 79.06 95 LEU A N 1
ATOM 704 C CA . LEU A 1 95 ? 21.423 16.812 -5.313 1.00 79.06 95 LEU A CA 1
ATOM 705 C C . LEU A 1 95 ? 21.606 15.953 -4.062 1.00 79.06 95 LEU A C 1
ATOM 707 O O . LEU A 1 95 ? 20.882 16.134 -3.086 1.00 79.06 95 LEU A O 1
ATOM 711 N N . GLN A 1 96 ? 22.616 15.081 -4.044 1.00 81.94 96 GLN A N 1
ATOM 712 C CA . GLN A 1 96 ? 22.927 14.255 -2.879 1.00 81.94 96 GLN A CA 1
ATOM 713 C C . GLN A 1 96 ? 23.275 15.118 -1.656 1.00 81.94 96 GLN A C 1
ATOM 715 O O . GLN A 1 96 ? 22.793 14.853 -0.559 1.00 81.94 96 GLN A O 1
ATOM 720 N N . ALA A 1 97 ? 24.060 16.186 -1.825 1.00 82.56 97 ALA A N 1
ATOM 721 C CA . ALA A 1 97 ? 24.391 17.089 -0.724 1.00 82.56 97 ALA A CA 1
ATOM 722 C C . ALA A 1 97 ? 23.155 17.838 -0.191 1.00 82.56 97 ALA A C 1
ATOM 724 O O . ALA A 1 97 ? 22.987 17.977 1.024 1.00 82.56 97 ALA A O 1
ATOM 725 N N . ALA A 1 98 ? 22.270 18.298 -1.084 1.00 78.81 98 ALA A N 1
ATOM 726 C CA . ALA A 1 98 ? 21.006 18.928 -0.706 1.00 78.81 98 ALA A CA 1
ATOM 727 C C . ALA A 1 98 ? 20.090 17.950 0.052 1.00 78.81 98 ALA A C 1
ATOM 729 O O . ALA A 1 98 ? 19.496 18.311 1.073 1.00 78.81 98 ALA A O 1
ATOM 730 N N . PHE A 1 99 ? 20.045 16.700 -0.405 1.00 77.44 99 PHE A N 1
ATOM 731 C CA . PHE A 1 99 ? 19.311 15.606 0.213 1.00 77.44 99 PHE A CA 1
ATOM 732 C C . PHE A 1 99 ? 19.826 15.272 1.615 1.00 77.44 99 PHE A C 1
ATOM 734 O O . PHE A 1 99 ? 19.053 15.269 2.575 1.00 77.44 99 PHE A O 1
ATOM 741 N N . ASP A 1 100 ? 21.136 15.078 1.768 1.00 81.56 100 ASP A N 1
ATOM 742 C CA . ASP A 1 100 ? 21.763 14.795 3.059 1.00 81.56 100 ASP A CA 1
ATOM 743 C C . ASP A 1 100 ? 21.502 15.941 4.051 1.00 81.56 100 ASP A C 1
ATOM 745 O O . ASP A 1 100 ? 21.155 15.710 5.214 1.00 81.56 100 ASP A O 1
ATOM 749 N N . ALA A 1 101 ? 21.572 17.193 3.587 1.00 81.06 101 ALA A N 1
ATOM 750 C CA . ALA A 1 101 ? 21.233 18.361 4.393 1.00 81.06 101 ALA A CA 1
ATOM 751 C C . ALA A 1 101 ? 19.746 18.397 4.796 1.00 81.06 101 ALA A C 1
ATOM 753 O O . ALA A 1 101 ? 19.420 18.809 5.913 1.00 81.06 101 ALA A O 1
ATOM 754 N N . ALA A 1 102 ? 18.826 17.973 3.925 1.00 76.12 102 ALA A N 1
ATOM 755 C CA . ALA A 1 102 ? 17.399 17.876 4.241 1.00 76.12 102 ALA A CA 1
ATOM 756 C C . ALA A 1 102 ? 17.106 16.765 5.270 1.00 76.12 102 ALA A C 1
ATOM 758 O O . ALA A 1 102 ? 16.295 16.965 6.181 1.00 76.12 102 ALA A O 1
ATOM 759 N N . ILE A 1 103 ? 17.810 15.627 5.191 1.00 76.94 103 ILE A N 1
ATOM 760 C CA . ILE A 1 103 ? 17.736 14.554 6.196 1.00 76.94 103 ILE A CA 1
ATOM 761 C C . ILE A 1 103 ? 18.187 15.068 7.563 1.00 76.94 103 ILE A C 1
ATOM 763 O O . ILE A 1 103 ? 17.491 14.855 8.558 1.00 76.94 103 ILE A O 1
ATOM 767 N N . GLN A 1 104 ? 19.325 15.767 7.623 1.00 80.94 104 GLN A N 1
ATOM 768 C CA . GLN A 1 104 ? 19.868 16.301 8.878 1.00 80.94 104 GLN A CA 1
ATOM 769 C C . GLN A 1 104 ? 18.920 17.304 9.541 1.00 80.94 104 GLN A C 1
ATOM 771 O O . GLN A 1 104 ? 18.754 17.299 10.762 1.00 80.94 104 GLN A O 1
ATOM 776 N N . ARG A 1 105 ? 18.242 18.128 8.736 1.00 79.25 105 ARG A N 1
ATOM 777 C CA . ARG A 1 105 ? 17.234 19.082 9.218 1.00 79.25 105 ARG A CA 1
ATOM 778 C C . ARG A 1 105 ? 15.928 18.426 9.673 1.00 79.25 105 ARG A C 1
ATOM 780 O O . ARG A 1 105 ? 15.143 19.075 10.355 1.00 79.25 105 ARG A O 1
ATOM 787 N N . LYS A 1 106 ? 15.717 17.138 9.365 1.00 73.75 106 LYS A N 1
ATOM 788 C CA . LYS A 1 106 ? 14.438 16.421 9.536 1.00 73.75 106 LYS A CA 1
ATOM 789 C C . LYS A 1 106 ? 13.287 17.056 8.746 1.00 73.75 106 LYS A C 1
ATOM 791 O O . LYS A 1 106 ? 12.124 16.890 9.114 1.00 73.75 106 LYS A O 1
ATOM 796 N N . ASP A 1 107 ? 13.618 17.750 7.659 1.00 67.38 107 ASP A N 1
ATOM 797 C CA . ASP A 1 107 ? 12.636 18.387 6.778 1.00 67.38 107 ASP A CA 1
ATOM 798 C C . ASP A 1 107 ? 11.937 17.339 5.895 1.00 67.38 107 ASP A C 1
ATOM 800 O O . ASP A 1 107 ? 10.765 17.491 5.554 1.00 67.38 107 ASP A O 1
ATOM 804 N N . VAL A 1 108 ? 12.616 16.225 5.594 1.00 63.34 108 VAL A N 1
ATOM 805 C CA . VAL A 1 108 ? 12.073 15.154 4.749 1.00 63.34 108 VAL A CA 1
ATOM 806 C C . VAL A 1 108 ? 10.991 14.371 5.493 1.00 63.34 108 VAL A C 1
ATOM 808 O O . VAL A 1 108 ? 11.269 13.537 6.362 1.00 63.34 108 VAL A O 1
ATOM 811 N N . ARG A 1 109 ? 9.733 14.618 5.124 1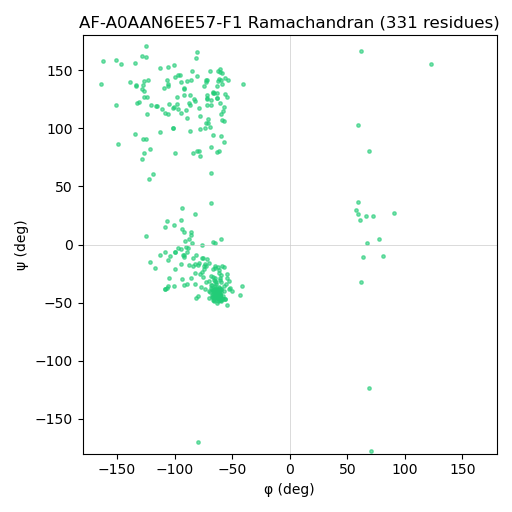.00 57.34 109 ARG A N 1
ATOM 812 C CA . ARG A 1 109 ? 8.571 13.855 5.584 1.00 57.34 109 ARG A CA 1
ATOM 813 C C . ARG A 1 109 ? 8.272 12.776 4.549 1.00 57.34 109 ARG A C 1
ATOM 815 O O . ARG A 1 109 ? 7.887 13.097 3.443 1.00 57.34 109 ARG A O 1
ATOM 822 N N . GLY A 1 110 ? 8.442 11.503 4.894 1.00 63.72 110 GLY A N 1
ATOM 823 C CA . GLY A 1 110 ? 8.107 10.387 3.999 1.00 63.72 110 GLY A CA 1
ATOM 824 C C . GLY A 1 110 ? 9.279 9.456 3.702 1.00 63.72 110 GLY A C 1
ATOM 825 O O . GLY A 1 110 ? 10.449 9.814 3.847 1.00 63.72 110 GLY A O 1
ATOM 826 N N . ALA A 1 111 ? 8.938 8.214 3.356 1.00 67.00 111 ALA A N 1
ATOM 827 C CA . ALA A 1 111 ? 9.917 7.173 3.064 1.00 67.00 111 ALA A CA 1
ATOM 828 C C . ALA A 1 111 ? 10.270 7.099 1.569 1.00 67.00 111 ALA A C 1
ATOM 830 O O . ALA A 1 111 ? 11.418 6.836 1.246 1.00 67.00 111 ALA A O 1
ATOM 831 N N . LEU A 1 112 ? 9.325 7.353 0.662 1.00 73.94 112 LEU A N 1
ATOM 832 C CA . LEU A 1 112 ? 9.590 7.371 -0.778 1.00 73.94 112 LEU A CA 1
ATOM 833 C C . LEU A 1 112 ? 10.243 8.694 -1.166 1.00 73.94 112 LEU A C 1
ATOM 835 O O . LEU A 1 112 ? 9.648 9.748 -0.977 1.00 73.94 112 LEU A O 1
ATOM 839 N N . ARG A 1 113 ? 11.475 8.625 -1.666 1.00 80.00 113 ARG A N 1
ATOM 840 C CA . ARG A 1 113 ? 12.278 9.793 -2.030 1.00 80.00 113 ARG A CA 1
ATOM 841 C C . ARG A 1 113 ? 12.759 9.633 -3.456 1.00 80.00 113 ARG A C 1
ATOM 843 O O . ARG A 1 113 ? 13.873 9.173 -3.700 1.00 80.00 113 ARG A O 1
ATOM 850 N N . ILE A 1 114 ? 11.859 9.910 -4.380 1.00 83.50 114 ILE A N 1
ATOM 851 C CA . ILE A 1 114 ? 12.157 9.865 -5.802 1.00 83.50 114 ILE A CA 1
ATOM 852 C C . ILE A 1 114 ? 12.535 11.298 -6.205 1.00 83.50 114 ILE A C 1
ATOM 854 O O . ILE A 1 114 ? 11.914 12.239 -5.727 1.00 83.50 114 ILE A O 1
ATOM 858 N N . VAL A 1 115 ? 13.532 11.482 -7.061 1.00 81.94 115 VAL A N 1
ATOM 859 C CA . VAL A 1 115 ? 14.000 12.795 -7.525 1.00 81.94 115 VAL A CA 1
ATOM 860 C C . VAL A 1 115 ? 14.019 12.788 -9.047 1.00 81.94 115 VAL A C 1
ATOM 862 O O . VAL A 1 115 ? 14.474 11.816 -9.648 1.00 81.94 115 VAL A O 1
ATOM 865 N N . THR A 1 116 ? 13.556 13.867 -9.675 1.00 81.00 116 THR A N 1
ATOM 866 C CA . THR A 1 116 ? 13.683 14.078 -11.129 1.00 81.00 116 THR A CA 1
ATOM 867 C C . THR A 1 116 ? 14.372 15.410 -11.410 1.00 81.00 116 THR A C 1
ATOM 869 O O . THR A 1 116 ? 14.583 16.212 -10.503 1.00 81.00 116 THR A O 1
ATOM 872 N N . ALA A 1 117 ? 14.728 15.669 -12.671 1.00 75.12 117 ALA A N 1
ATOM 873 C CA . ALA A 1 117 ? 15.284 16.963 -13.074 1.00 75.12 117 ALA A CA 1
ATOM 874 C C . ALA A 1 117 ? 14.316 18.137 -12.819 1.00 75.12 117 ALA A C 1
ATOM 876 O O . ALA A 1 117 ? 14.761 19.251 -12.547 1.00 75.12 117 ALA A O 1
ATOM 877 N N . GLU A 1 118 ? 13.007 17.885 -12.896 1.00 77.50 118 GLU A N 1
ATOM 878 C CA . GLU A 1 118 ? 11.960 18.889 -12.675 1.00 77.50 118 GLU A CA 1
ATOM 879 C C . GLU A 1 118 ? 11.588 19.037 -11.190 1.00 77.50 118 GLU A C 1
ATOM 881 O O . GLU A 1 118 ? 11.244 20.135 -10.755 1.00 77.50 118 GLU A O 1
ATOM 886 N N . ASP A 1 119 ? 11.737 17.965 -10.402 1.00 76.69 119 ASP A N 1
ATOM 887 C CA . ASP A 1 119 ? 11.542 17.955 -8.949 1.00 76.69 119 ASP A CA 1
ATOM 888 C C . ASP A 1 119 ? 12.821 17.514 -8.209 1.00 76.69 119 ASP A C 1
ATOM 890 O O . ASP A 1 119 ? 12.955 16.344 -7.825 1.00 76.69 119 ASP A O 1
ATOM 894 N N . PRO A 1 120 ? 13.776 18.439 -7.984 1.00 71.69 120 PRO A N 1
ATOM 895 C CA . PRO A 1 120 ? 15.009 18.148 -7.256 1.00 71.69 120 PRO A CA 1
ATOM 896 C C . PRO A 1 120 ? 14.782 17.909 -5.753 1.00 71.69 120 PRO A C 1
ATOM 898 O O . PRO A 1 120 ? 15.671 17.384 -5.081 1.00 71.69 120 PRO A O 1
ATOM 901 N N . ASN A 1 121 ? 13.621 18.303 -5.213 1.00 70.81 121 ASN A N 1
ATOM 902 C CA . ASN A 1 121 ? 13.326 18.256 -3.779 1.00 70.81 121 ASN A CA 1
ATOM 903 C C . ASN A 1 121 ? 12.490 17.032 -3.365 1.00 70.81 121 ASN A C 1
ATOM 905 O O . ASN A 1 121 ? 12.335 16.810 -2.163 1.00 70.81 121 ASN A O 1
ATOM 909 N N . ALA A 1 122 ? 12.001 16.227 -4.317 1.00 74.75 122 ALA A N 1
ATOM 910 C CA . ALA A 1 122 ? 11.160 15.050 -4.067 1.00 74.75 122 ALA A CA 1
ATOM 911 C C . ALA A 1 122 ? 9.841 15.375 -3.337 1.00 74.75 122 ALA A C 1
ATOM 913 O O . ALA A 1 122 ? 9.402 14.620 -2.465 1.00 74.75 122 ALA A O 1
ATOM 914 N N . GLU A 1 123 ? 9.224 16.516 -3.645 1.00 75.25 123 GLU A N 1
ATOM 915 C CA . GLU A 1 123 ? 8.025 17.001 -2.947 1.00 75.25 123 GLU A CA 1
ATOM 916 C C . GLU A 1 123 ? 6.724 16.707 -3.706 1.00 75.25 123 GLU A C 1
ATOM 918 O O . GLU A 1 123 ? 5.652 16.683 -3.096 1.00 75.25 123 GLU A O 1
ATOM 923 N N . TRP A 1 124 ? 6.785 16.478 -5.022 1.00 79.00 124 TRP A N 1
ATOM 924 C CA . TRP A 1 124 ? 5.592 16.491 -5.876 1.00 79.00 124 TRP A CA 1
ATOM 925 C C . TRP A 1 124 ? 4.682 15.278 -5.689 1.00 79.00 124 TRP A C 1
ATOM 927 O O . TRP A 1 124 ? 3.464 15.402 -5.801 1.00 79.00 124 TRP A O 1
ATOM 937 N N . TRP A 1 125 ? 5.247 14.114 -5.372 1.00 75.38 125 TRP A N 1
ATOM 938 C CA . TRP A 1 125 ? 4.508 12.842 -5.383 1.00 75.38 125 TRP A CA 1
ATOM 939 C C . TRP A 1 125 ? 4.064 12.382 -3.991 1.00 75.38 125 TRP A C 1
ATOM 941 O O . TRP A 1 125 ? 3.679 11.233 -3.794 1.00 75.38 125 TRP A O 1
ATOM 951 N N . GLY A 1 126 ? 4.076 13.297 -3.019 1.00 68.12 126 GLY A N 1
ATOM 952 C CA . GLY A 1 126 ? 3.522 13.081 -1.688 1.00 68.12 126 GLY A CA 1
ATOM 953 C C . GLY A 1 126 ? 4.319 12.114 -0.808 1.00 68.12 126 GLY A C 1
ATOM 954 O O . GLY A 1 126 ? 5.389 11.614 -1.145 1.00 68.12 126 GLY A O 1
ATOM 955 N N . THR A 1 127 ? 3.795 11.868 0.395 1.00 72.00 127 THR A N 1
ATOM 956 C CA . THR A 1 127 ? 4.490 11.084 1.423 1.00 72.00 127 THR A CA 1
ATOM 957 C C . THR A 1 127 ? 3.792 9.748 1.637 1.00 72.00 127 THR A C 1
ATOM 959 O O . THR A 1 127 ? 2.669 9.714 2.143 1.00 72.00 127 THR A O 1
ATOM 962 N N . VAL A 1 128 ? 4.464 8.637 1.342 1.00 77.12 128 VAL A N 1
ATOM 963 C CA . VAL A 1 128 ? 3.937 7.304 1.673 1.00 77.12 128 VAL A CA 1
ATOM 964 C C . VAL A 1 128 ? 4.304 6.913 3.100 1.00 77.12 128 VAL A C 1
ATOM 966 O O . VAL A 1 128 ? 5.406 7.192 3.591 1.00 77.12 128 VAL A O 1
ATOM 969 N N . SER A 1 129 ? 3.359 6.259 3.782 1.00 77.62 129 SER A N 1
ATOM 970 C CA . SER A 1 129 ? 3.539 5.850 5.172 1.00 77.62 129 SER A CA 1
ATOM 971 C C . SER A 1 129 ? 4.710 4.858 5.331 1.00 77.62 129 SER A C 1
ATOM 973 O O . SER A 1 129 ? 4.862 3.937 4.524 1.00 77.62 129 SER A O 1
ATOM 975 N N . PRO A 1 130 ? 5.518 4.961 6.406 1.00 78.88 130 PRO A N 1
ATOM 976 C CA . PRO A 1 130 ? 6.611 4.014 6.658 1.00 78.88 130 PRO A CA 1
ATOM 977 C C . PRO A 1 130 ? 6.151 2.562 6.854 1.00 78.88 130 PRO A C 1
ATOM 979 O O . PRO A 1 130 ? 6.926 1.627 6.669 1.00 78.88 130 PRO A O 1
ATOM 982 N N . VAL A 1 131 ? 4.898 2.366 7.277 1.00 80.88 131 VAL A N 1
ATOM 983 C CA . VAL A 1 131 ? 4.296 1.034 7.427 1.00 80.88 131 VAL A CA 1
ATOM 984 C C . VAL A 1 131 ? 4.128 0.389 6.054 1.00 80.88 131 VAL A C 1
ATOM 986 O O . VAL A 1 131 ? 4.507 -0.766 5.868 1.00 80.88 131 VAL A O 1
ATOM 989 N N . LEU A 1 132 ? 3.632 1.153 5.079 1.00 82.31 132 LEU A N 1
ATOM 990 C CA . LEU A 1 132 ? 3.472 0.674 3.714 1.00 82.31 132 LEU A CA 1
ATOM 991 C C . LEU A 1 132 ? 4.791 0.420 3.010 1.00 82.31 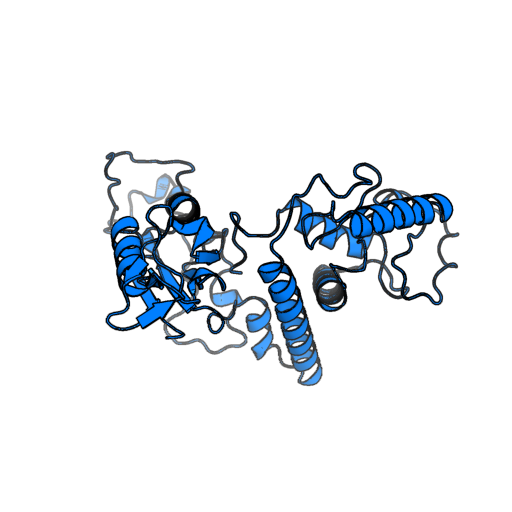132 LEU A C 1
ATOM 993 O O . LEU A 1 132 ? 4.914 -0.618 2.375 1.00 82.31 132 LEU A O 1
ATOM 997 N N . THR A 1 133 ? 5.783 1.303 3.128 1.00 84.31 133 THR A N 1
ATOM 998 C CA . THR A 1 133 ? 7.067 1.087 2.438 1.00 84.31 133 THR A CA 1
ATOM 999 C C . THR A 1 133 ? 7.778 -0.172 2.925 1.00 84.31 133 THR A C 1
ATOM 1001 O O . THR A 1 133 ? 8.265 -0.960 2.116 1.00 84.31 133 THR A O 1
ATOM 1004 N N . ARG A 1 134 ? 7.750 -0.447 4.237 1.00 85.88 134 ARG A N 1
ATOM 1005 C CA . ARG A 1 134 ? 8.244 -1.722 4.788 1.00 85.88 134 ARG A CA 1
ATOM 1006 C C . ARG A 1 134 ? 7.454 -2.917 4.269 1.00 85.88 134 ARG A C 1
ATOM 1008 O O . ARG A 1 134 ? 8.044 -3.951 3.966 1.00 85.88 134 ARG A O 1
ATOM 1015 N N . ARG A 1 135 ? 6.130 -2.782 4.159 1.00 86.62 135 ARG A N 1
ATOM 1016 C CA . ARG A 1 135 ? 5.265 -3.844 3.642 1.00 86.62 135 ARG A CA 1
ATOM 1017 C C . ARG A 1 135 ? 5.533 -4.123 2.167 1.00 86.62 135 ARG A C 1
ATOM 1019 O O . ARG A 1 135 ? 5.691 -5.282 1.812 1.00 86.62 135 ARG A O 1
ATOM 1026 N N . LEU A 1 136 ? 5.663 -3.085 1.343 1.00 88.62 136 LEU A N 1
ATOM 1027 C CA . LEU A 1 136 ? 6.046 -3.188 -0.066 1.00 88.62 136 LEU A CA 1
ATOM 1028 C C . LEU A 1 136 ? 7.381 -3.913 -0.215 1.00 88.62 136 LEU A C 1
ATOM 1030 O O . LEU A 1 136 ? 7.470 -4.862 -0.983 1.00 88.62 136 LEU A O 1
ATOM 1034 N N . GLN A 1 137 ? 8.386 -3.539 0.576 1.00 90.44 137 GLN A N 1
ATOM 1035 C CA . GLN A 1 137 ? 9.688 -4.202 0.553 1.00 90.44 137 GLN A CA 1
ATOM 1036 C C . GLN A 1 137 ? 9.604 -5.677 0.981 1.00 90.44 137 GLN A C 1
ATOM 1038 O O . GLN A 1 137 ? 10.236 -6.538 0.367 1.00 90.44 137 GLN A O 1
ATOM 1043 N N . SER A 1 138 ? 8.813 -5.992 2.012 1.00 91.06 138 SER A N 1
ATOM 1044 C CA . SER A 1 138 ? 8.594 -7.372 2.464 1.00 91.06 138 SER A CA 1
ATOM 1045 C C . SER A 1 138 ? 7.883 -8.217 1.403 1.00 91.06 138 SER A C 1
ATOM 1047 O O . SER A 1 138 ? 8.314 -9.331 1.110 1.00 91.06 138 SER A O 1
ATOM 1049 N N . LEU A 1 139 ? 6.820 -7.680 0.798 1.00 91.75 139 LEU A N 1
ATOM 1050 C CA . LEU A 1 139 ? 6.061 -8.345 -0.261 1.00 91.75 139 LEU A CA 1
ATOM 1051 C C . LEU A 1 139 ? 6.898 -8.516 -1.530 1.00 91.75 139 LEU A C 1
ATOM 1053 O O . LEU A 1 139 ? 6.839 -9.575 -2.149 1.00 91.75 139 LEU A O 1
ATOM 1057 N N . ALA A 1 140 ? 7.719 -7.526 -1.890 1.00 93.38 140 ALA A N 1
ATOM 1058 C CA . ALA A 1 140 ? 8.623 -7.616 -3.030 1.00 93.38 140 ALA A CA 1
ATOM 1059 C C . ALA A 1 140 ? 9.645 -8.746 -2.848 1.00 93.38 140 ALA A C 1
ATOM 1061 O O . ALA A 1 140 ? 9.819 -9.567 -3.745 1.00 93.38 140 ALA A O 1
ATOM 1062 N N . ARG A 1 141 ? 10.254 -8.864 -1.658 1.00 94.69 141 ARG A N 1
ATOM 1063 C CA . ARG A 1 141 ? 11.171 -9.972 -1.334 1.00 94.69 141 ARG A CA 1
ATOM 1064 C C . ARG A 1 141 ? 10.484 -11.333 -1.382 1.00 94.69 141 ARG A C 1
ATOM 1066 O O . ARG A 1 141 ? 11.021 -12.254 -1.987 1.00 94.69 141 ARG A O 1
ATOM 1073 N N . ALA A 1 142 ? 9.298 -11.455 -0.785 1.00 93.69 142 ALA A N 1
ATOM 1074 C CA . ALA A 1 142 ? 8.528 -12.699 -0.815 1.00 93.69 142 ALA A CA 1
ATOM 1075 C C . ALA A 1 142 ? 8.123 -13.092 -2.249 1.00 93.69 142 ALA A C 1
ATOM 1077 O O . ALA A 1 142 ? 8.205 -14.262 -2.624 1.00 93.69 142 ALA A O 1
ATOM 1078 N N . SER A 1 143 ? 7.756 -12.108 -3.073 1.00 94.31 143 SER A N 1
ATOM 1079 C CA . SER A 1 143 ? 7.415 -12.310 -4.485 1.00 94.31 143 SER A CA 1
ATOM 1080 C C . SER A 1 143 ? 8.619 -12.789 -5.294 1.00 94.31 143 SER A C 1
ATOM 1082 O O . SER A 1 143 ? 8.504 -13.753 -6.044 1.00 94.31 143 SER A O 1
ATOM 1084 N N . LEU A 1 144 ? 9.793 -12.174 -5.106 1.00 94.62 144 LEU A N 1
ATOM 1085 C CA . LEU A 1 144 ? 11.035 -12.605 -5.757 1.00 94.62 144 LEU A CA 1
ATOM 1086 C C . LEU A 1 144 ? 11.451 -14.016 -5.343 1.00 94.62 144 LEU A C 1
ATOM 1088 O O . LEU A 1 144 ? 11.896 -14.785 -6.195 1.00 94.62 144 LEU A O 1
ATOM 1092 N N . GLN A 1 145 ? 11.289 -14.363 -4.063 1.00 94.25 145 GLN A N 1
ATOM 1093 C CA . GLN A 1 145 ? 11.547 -15.718 -3.585 1.00 94.25 145 GLN A CA 1
ATOM 1094 C C . GLN A 1 145 ? 10.607 -16.715 -4.265 1.00 94.25 145 GLN A C 1
ATOM 1096 O O . GLN A 1 145 ? 11.080 -17.680 -4.850 1.00 94.25 145 GLN A O 1
ATOM 1101 N N . THR A 1 146 ? 9.304 -16.421 -4.295 1.00 92.75 146 THR A N 1
ATOM 1102 C CA . THR A 1 146 ? 8.299 -17.272 -4.955 1.00 92.75 146 THR A CA 1
ATOM 1103 C C . THR A 1 146 ? 8.625 -17.473 -6.436 1.00 92.75 146 THR A C 1
ATOM 1105 O O . THR A 1 146 ? 8.584 -18.593 -6.930 1.00 92.75 146 THR A O 1
ATOM 1108 N N . ILE A 1 147 ? 9.006 -16.404 -7.146 1.00 93.44 147 ILE A N 1
ATOM 1109 C CA . ILE A 1 147 ? 9.418 -16.476 -8.556 1.00 93.44 147 ILE A CA 1
ATOM 1110 C C . ILE A 1 147 ? 10.673 -17.344 -8.718 1.00 93.44 147 ILE A C 1
ATOM 1112 O O . ILE A 1 147 ? 10.738 -18.171 -9.624 1.00 93.44 147 ILE A O 1
ATOM 1116 N N . THR A 1 148 ? 11.660 -17.180 -7.837 1.00 93.75 148 THR A N 1
ATOM 1117 C CA . THR A 1 148 ? 12.901 -17.969 -7.863 1.00 93.75 148 THR A CA 1
ATOM 1118 C C . THR A 1 148 ? 12.624 -19.450 -7.605 1.00 93.75 148 THR A C 1
ATOM 1120 O O . THR A 1 148 ? 13.166 -20.307 -8.304 1.00 93.75 148 THR A O 1
ATOM 1123 N N . ASP A 1 149 ? 11.733 -19.752 -6.662 1.00 93.19 149 ASP A N 1
ATOM 1124 C CA . ASP A 1 149 ? 11.313 -21.112 -6.337 1.00 93.19 149 ASP A CA 1
ATOM 1125 C C . ASP A 1 149 ? 10.582 -21.754 -7.526 1.00 93.19 149 ASP A C 1
ATOM 1127 O O . ASP A 1 149 ? 10.944 -22.865 -7.919 1.00 93.19 149 ASP A O 1
ATOM 1131 N N . CYS A 1 150 ? 9.649 -21.039 -8.175 1.00 91.50 150 CYS A N 1
ATOM 1132 C CA . CYS A 1 150 ? 8.980 -21.503 -9.399 1.00 91.50 150 CYS A CA 1
ATOM 1133 C C . CYS A 1 150 ? 9.988 -21.851 -10.504 1.00 91.50 150 CYS A C 1
ATOM 1135 O O . CYS A 1 150 ? 9.907 -22.925 -11.099 1.00 91.50 150 CYS A O 1
ATOM 1137 N N . ILE A 1 151 ? 10.976 -20.977 -10.745 1.00 91.56 151 ILE A N 1
ATOM 1138 C CA . ILE A 1 151 ? 12.027 -21.201 -11.752 1.00 91.56 151 ILE A CA 1
ATOM 1139 C C . ILE A 1 151 ? 12.867 -22.434 -11.396 1.00 91.56 151 ILE A C 1
ATOM 1141 O O . ILE A 1 151 ? 13.195 -23.228 -12.276 1.00 91.56 151 ILE A O 1
ATOM 1145 N N . SER A 1 152 ? 13.204 -22.616 -10.116 1.00 92.62 152 SER A N 1
ATOM 1146 C CA . SER A 1 152 ? 14.016 -23.749 -9.655 1.00 92.62 152 SER A CA 1
ATOM 1147 C C . SER A 1 152 ? 13.288 -25.095 -9.756 1.00 92.62 152 SER A C 1
ATOM 1149 O O . SER A 1 152 ? 13.909 -26.111 -10.064 1.00 92.62 152 SER A O 1
ATOM 1151 N N . LEU A 1 153 ? 11.973 -25.094 -9.519 1.00 91.38 153 LEU A N 1
ATOM 1152 C CA . LEU A 1 153 ? 11.118 -26.279 -9.552 1.00 91.38 153 LEU A CA 1
ATOM 1153 C C . LEU A 1 153 ? 10.579 -26.575 -10.960 1.00 91.38 153 LEU A C 1
ATOM 1155 O O . LEU A 1 153 ? 10.127 -27.690 -11.209 1.00 91.38 153 LEU A O 1
ATOM 1159 N N . GLY A 1 154 ? 10.614 -25.595 -11.870 1.00 88.44 154 GLY A N 1
ATOM 1160 C CA . GLY A 1 154 ? 10.034 -25.698 -13.210 1.00 88.44 154 GLY A CA 1
ATOM 1161 C C . GLY A 1 154 ? 8.505 -25.808 -13.209 1.00 88.44 154 GLY A C 1
ATOM 1162 O O . GLY A 1 154 ? 7.943 -26.384 -14.137 1.00 88.44 154 GLY A O 1
ATOM 1163 N N . SER A 1 155 ? 7.844 -25.307 -12.158 1.00 87.94 155 SER A N 1
ATOM 1164 C CA . SER A 1 155 ? 6.388 -25.344 -11.982 1.00 87.94 155 SER A CA 1
ATOM 1165 C C . SER A 1 155 ? 5.847 -23.947 -11.703 1.00 87.94 155 SER A C 1
ATOM 1167 O O . SER A 1 155 ? 6.329 -23.258 -10.803 1.00 87.94 155 SER A O 1
ATOM 1169 N N . ASP A 1 156 ? 4.784 -23.570 -12.412 1.00 83.94 156 ASP A N 1
ATOM 1170 C CA . ASP A 1 156 ? 4.130 -22.262 -12.286 1.00 83.94 156 ASP A CA 1
ATOM 1171 C C . ASP A 1 156 ? 2.994 -22.263 -11.249 1.00 83.94 156 ASP A C 1
ATOM 1173 O O . ASP A 1 156 ? 2.321 -21.249 -11.040 1.00 83.94 156 ASP A O 1
ATOM 1177 N N . SER A 1 157 ? 2.786 -23.388 -10.555 1.00 81.62 157 SER A N 1
ATOM 1178 C CA . SER A 1 157 ? 1.673 -23.594 -9.622 1.00 81.62 157 SER A CA 1
ATOM 1179 C C . SER A 1 157 ? 1.541 -22.492 -8.567 1.00 81.62 157 SER A C 1
ATOM 1181 O O . SER A 1 157 ? 0.435 -22.093 -8.211 1.00 81.62 157 SER A O 1
ATOM 1183 N N . THR A 1 158 ? 2.659 -21.967 -8.073 1.00 84.88 158 THR A N 1
ATOM 1184 C CA . THR A 1 158 ? 2.694 -20.956 -7.007 1.00 84.88 158 THR A CA 1
ATOM 1185 C C . THR A 1 158 ? 2.756 -19.519 -7.520 1.00 84.88 158 THR A C 1
ATOM 1187 O O . THR A 1 158 ? 2.668 -18.591 -6.721 1.00 84.88 158 THR A O 1
ATOM 1190 N N . LEU A 1 159 ? 2.850 -19.288 -8.835 1.00 86.25 159 LEU A N 1
ATOM 1191 C CA . LEU A 1 159 ? 3.041 -17.945 -9.391 1.00 86.25 159 LEU A CA 1
ATOM 1192 C C . LEU A 1 159 ? 1.853 -17.008 -9.112 1.00 86.25 159 LEU A C 1
ATOM 1194 O O . LEU A 1 159 ? 2.044 -15.815 -8.881 1.00 86.25 159 LEU A O 1
ATOM 1198 N N . SER A 1 160 ? 0.630 -17.542 -9.052 1.00 84.31 160 SER A N 1
ATOM 1199 C CA . SER A 1 160 ? -0.577 -16.766 -8.730 1.00 84.31 160 SER A CA 1
ATOM 1200 C C . SER A 1 160 ? -0.543 -16.137 -7.329 1.00 84.31 160 SER A C 1
ATOM 1202 O O . SER A 1 160 ? -1.204 -15.122 -7.085 1.00 84.31 160 SER A O 1
ATOM 1204 N N . GLN A 1 161 ? 0.278 -16.673 -6.418 1.00 85.12 161 GLN A N 1
ATOM 1205 C CA . GLN A 1 161 ? 0.461 -16.123 -5.075 1.00 85.12 161 GLN A CA 1
ATOM 1206 C C . GLN A 1 161 ? 1.141 -14.749 -5.099 1.00 85.12 161 GLN A C 1
ATOM 1208 O O . GLN A 1 161 ? 0.839 -13.923 -4.245 1.00 85.12 161 GLN A O 1
ATOM 1213 N N . VAL A 1 162 ? 1.970 -14.453 -6.109 1.00 88.12 162 VAL A N 1
ATOM 1214 C CA . VAL A 1 162 ? 2.624 -13.138 -6.281 1.00 88.12 162 VAL A CA 1
ATOM 1215 C C . VAL A 1 162 ? 1.597 -12.010 -6.430 1.00 88.12 162 VAL A C 1
ATOM 1217 O O . VAL A 1 162 ? 1.818 -10.887 -5.980 1.00 88.12 162 VAL A O 1
ATOM 1220 N N . PHE A 1 163 ? 0.445 -12.309 -7.029 1.00 84.88 163 PHE A N 1
ATOM 1221 C CA . PHE A 1 163 ? -0.632 -11.345 -7.259 1.00 84.88 163 PHE A CA 1
ATOM 1222 C C . PHE A 1 163 ? -1.732 -11.401 -6.191 1.00 84.88 163 PHE A C 1
ATOM 1224 O O . PHE A 1 163 ? -2.653 -10.582 -6.203 1.00 84.88 163 PHE A O 1
ATOM 1231 N N . THR A 1 164 ? -1.629 -12.334 -5.242 1.00 82.06 164 THR A N 1
ATOM 1232 C CA . THR A 1 164 ? -2.609 -12.520 -4.172 1.00 82.06 164 THR A CA 1
ATOM 1233 C C . THR A 1 164 ? -2.097 -11.881 -2.886 1.00 82.06 164 THR A C 1
ATOM 1235 O O . THR A 1 164 ? -1.072 -12.276 -2.340 1.00 82.06 164 THR A O 1
ATOM 1238 N N . ALA A 1 165 ? -2.817 -10.882 -2.371 1.00 81.50 165 ALA A N 1
ATOM 1239 C CA . ALA A 1 165 ? -2.414 -10.215 -1.137 1.00 81.50 165 ALA A CA 1
ATOM 1240 C C . ALA A 1 165 ? -2.634 -11.136 0.081 1.00 81.50 165 ALA A C 1
ATOM 1242 O O . ALA A 1 165 ? -3.765 -11.586 0.293 1.00 81.50 165 ALA A O 1
ATOM 1243 N N . PRO A 1 166 ? -1.611 -11.377 0.925 1.00 86.12 166 PRO A N 1
ATOM 1244 C CA . PRO A 1 166 ? -1.803 -12.114 2.163 1.00 86.12 166 PRO A CA 1
ATOM 1245 C C . PRO A 1 166 ? -2.674 -11.294 3.118 1.00 86.12 166 PRO A C 1
ATOM 1247 O O . PRO A 1 166 ? -2.444 -10.098 3.340 1.00 86.12 166 PRO A O 1
ATOM 1250 N N . LEU A 1 167 ? -3.691 -11.950 3.678 1.00 86.62 167 LEU A N 1
ATOM 1251 C CA . LEU A 1 167 ? -4.617 -11.335 4.627 1.00 86.62 167 LEU A CA 1
ATOM 1252 C C . LEU A 1 167 ? -4.192 -11.519 6.088 1.00 86.62 167 LEU A C 1
ATOM 1254 O O . LEU A 1 167 ? -4.792 -10.876 6.937 1.00 86.62 167 LEU A O 1
ATOM 1258 N N . THR A 1 168 ? -3.180 -12.347 6.360 1.00 85.62 168 THR A N 1
ATOM 1259 C CA . THR A 1 168 ? -2.748 -12.801 7.698 1.00 85.62 168 THR A CA 1
ATOM 1260 C C . THR A 1 168 ? -2.193 -11.700 8.595 1.00 85.62 168 THR A C 1
ATOM 1262 O O . THR A 1 168 ? -2.298 -11.770 9.815 1.00 85.62 168 THR A O 1
ATOM 1265 N N . ASP A 1 169 ? -1.582 -10.680 7.994 1.00 85.25 169 ASP A N 1
ATOM 1266 C CA . ASP A 1 169 ? -0.821 -9.665 8.734 1.00 85.25 169 ASP A CA 1
ATOM 1267 C C . ASP A 1 169 ? -1.697 -8.499 9.217 1.00 85.25 169 ASP A C 1
ATOM 1269 O O . ASP A 1 169 ? -1.190 -7.499 9.728 1.00 85.25 169 ASP A O 1
ATOM 1273 N N . TYR A 1 170 ? -3.008 -8.592 9.004 1.00 89.50 170 TYR A N 1
ATOM 1274 C CA . TYR A 1 170 ? -3.971 -7.566 9.379 1.00 89.50 170 TYR A CA 1
ATOM 1275 C C . TYR A 1 170 ? -4.687 -7.935 10.671 1.00 89.50 170 TYR A C 1
ATOM 1277 O O . TYR A 1 170 ? -4.831 -9.104 11.010 1.00 89.50 170 TYR A O 1
ATOM 1285 N N . ASP A 1 171 ? -5.168 -6.931 11.400 1.00 91.06 171 ASP A N 1
ATOM 1286 C CA . ASP A 1 171 ? -5.890 -7.179 12.649 1.00 91.06 171 ASP A CA 1
ATOM 1287 C C . ASP A 1 171 ? -7.321 -7.641 12.383 1.00 91.06 171 ASP A C 1
ATOM 1289 O O . ASP A 1 171 ? -7.851 -8.508 13.079 1.00 91.06 171 ASP A O 1
ATOM 1293 N N . PHE A 1 172 ? -7.941 -7.080 11.348 1.00 92.31 172 PHE A N 1
ATOM 1294 C CA . PHE A 1 172 ? -9.260 -7.479 10.888 1.00 92.31 172 PHE A CA 1
ATOM 1295 C C . PHE A 1 172 ? -9.422 -7.231 9.387 1.00 92.31 172 PHE A C 1
ATOM 1297 O O . PHE A 1 172 ? -8.713 -6.425 8.779 1.00 92.31 172 PHE A O 1
ATOM 1304 N N . VAL A 1 173 ? -10.381 -7.930 8.786 1.00 93.31 173 VAL A N 1
ATOM 1305 C CA . VAL A 1 173 ? -10.733 -7.820 7.371 1.00 93.31 173 VAL A CA 1
ATOM 1306 C C . VAL A 1 173 ? -12.242 -7.690 7.234 1.00 93.31 173 VAL A C 1
ATOM 1308 O O . VAL A 1 173 ? -12.998 -8.566 7.645 1.00 93.31 173 VAL A O 1
ATOM 1311 N N . ILE A 1 174 ? -12.670 -6.599 6.617 1.00 93.31 174 ILE A N 1
ATOM 1312 C CA . ILE A 1 174 ? -14.047 -6.318 6.231 1.00 93.31 174 ILE A CA 1
ATOM 1313 C C . ILE A 1 174 ? -14.273 -6.946 4.855 1.00 93.31 174 ILE A C 1
ATOM 1315 O O . ILE A 1 174 ? -13.585 -6.612 3.889 1.00 93.31 174 ILE A O 1
ATOM 1319 N N . LYS A 1 175 ? -15.229 -7.864 4.762 1.00 92.94 175 LYS A N 1
ATOM 1320 C CA . LYS A 1 175 ? -15.697 -8.466 3.514 1.00 92.94 175 LYS A CA 1
ATOM 1321 C C . LYS A 1 175 ? -16.878 -7.663 2.988 1.00 92.94 175 LYS A C 1
ATOM 1323 O O . LYS A 1 175 ? -17.827 -7.404 3.725 1.00 92.94 175 LYS A O 1
ATOM 1328 N N . LEU A 1 176 ? -16.798 -7.277 1.722 1.00 91.19 176 LEU A N 1
ATOM 1329 C CA . LEU A 1 176 ? -17.822 -6.505 1.029 1.00 91.19 176 LEU A CA 1
ATOM 1330 C C . LEU A 1 176 ? -18.754 -7.432 0.252 1.00 91.19 176 LEU A C 1
ATOM 1332 O O . LEU A 1 176 ? -18.305 -8.436 -0.320 1.00 91.19 176 LEU A O 1
ATOM 1336 N N . ASP A 1 177 ? -20.027 -7.051 0.184 1.00 87.50 177 ASP A N 1
ATOM 1337 C CA . ASP A 1 177 ? -20.997 -7.733 -0.662 1.00 87.50 177 ASP A CA 1
ATOM 1338 C C . ASP A 1 177 ? -20.593 -7.585 -2.135 1.00 87.50 177 ASP A C 1
ATOM 1340 O O . ASP A 1 177 ? -20.384 -6.482 -2.644 1.00 87.50 177 ASP A O 1
ATOM 1344 N N . LYS A 1 178 ? -20.485 -8.721 -2.830 1.00 83.19 178 LYS A N 1
ATOM 1345 C CA . LYS A 1 178 ? -20.106 -8.786 -4.246 1.00 83.19 178 LYS A CA 1
ATOM 1346 C C . LYS A 1 178 ? -21.040 -7.956 -5.130 1.00 83.19 178 LYS A C 1
ATOM 1348 O O . LYS A 1 178 ? -20.575 -7.372 -6.098 1.00 83.19 178 LYS A O 1
ATOM 1353 N N . ASP A 1 179 ? -22.332 -7.904 -4.797 1.00 81.56 179 ASP A N 1
ATOM 1354 C CA . ASP A 1 179 ? -23.347 -7.313 -5.671 1.00 81.56 179 ASP A CA 1
ATOM 1355 C C . ASP A 1 179 ? -23.287 -5.771 -5.637 1.00 81.56 179 ASP A C 1
ATOM 1357 O O . ASP A 1 179 ? -23.864 -5.101 -6.492 1.00 81.56 179 ASP A O 1
ATOM 1361 N N . VAL A 1 180 ? -22.539 -5.208 -4.679 1.00 80.19 180 VAL A N 1
ATOM 1362 C CA . VAL A 1 180 ? -22.386 -3.762 -4.461 1.00 80.19 180 VAL A CA 1
ATOM 1363 C C . VAL A 1 180 ? -21.013 -3.246 -4.924 1.00 80.19 180 VAL A C 1
ATOM 1365 O O . VAL A 1 180 ? -20.818 -2.040 -5.079 1.00 80.19 180 VAL A O 1
ATOM 1368 N N . VAL A 1 181 ? -20.048 -4.132 -5.202 1.00 83.69 181 VAL A N 1
ATOM 1369 C CA . VAL A 1 181 ? -18.714 -3.742 -5.689 1.00 83.69 181 VAL A CA 1
ATOM 1370 C C . VAL A 1 181 ? -18.774 -3.394 -7.180 1.00 83.69 181 VAL A C 1
ATOM 1372 O O . VAL A 1 181 ? -18.721 -4.261 -8.049 1.00 83.69 181 VAL A O 1
ATOM 1375 N N . CYS A 1 182 ? -18.828 -2.098 -7.493 1.00 80.75 182 CYS A N 1
ATOM 1376 C CA . CYS A 1 182 ? -18.995 -1.611 -8.868 1.00 80.75 182 CYS A CA 1
ATOM 1377 C C . CYS A 1 182 ? -17.820 -1.946 -9.804 1.00 80.75 182 CYS A C 1
ATOM 1379 O O . CYS A 1 182 ? -18.023 -2.146 -11.000 1.00 80.75 182 CYS A O 1
ATOM 1381 N N . ARG A 1 183 ? -16.596 -2.028 -9.272 1.00 80.88 183 ARG A N 1
ATOM 1382 C CA . ARG A 1 183 ? -15.364 -2.255 -10.049 1.00 80.88 183 ARG A CA 1
ATOM 1383 C C . ARG A 1 183 ? -14.954 -3.719 -10.153 1.00 80.88 183 ARG A C 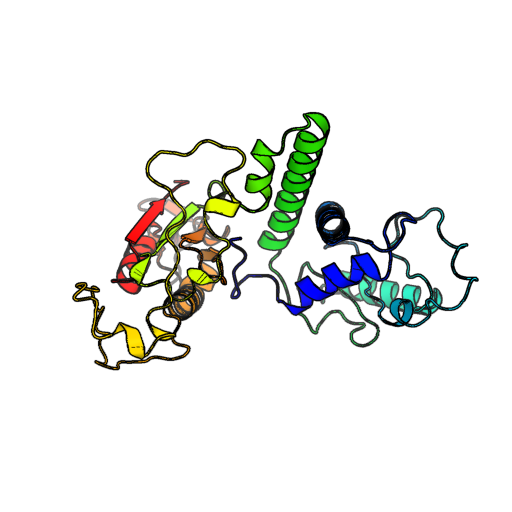1
ATOM 1385 O O . ARG A 1 183 ? -13.833 -4.002 -10.551 1.00 80.88 183 ARG A O 1
ATOM 1392 N N . GLN A 1 184 ? -15.825 -4.666 -9.798 1.00 77.44 184 GLN A N 1
ATOM 1393 C CA . GLN A 1 184 ? -15.471 -6.091 -9.782 1.00 77.44 184 GLN A CA 1
ATOM 1394 C C . GLN A 1 184 ? -14.869 -6.576 -11.118 1.00 77.44 184 GLN A C 1
ATOM 1396 O O . GLN A 1 184 ? -14.007 -7.448 -11.117 1.00 77.44 184 GLN A O 1
ATOM 1401 N N . TYR A 1 185 ? -15.281 -5.980 -12.239 1.00 75.19 185 TYR A N 1
ATOM 1402 C CA . TYR A 1 185 ? -14.799 -6.306 -13.585 1.00 75.19 185 TYR A CA 1
ATOM 1403 C C . TYR A 1 185 ? -13.394 -5.771 -13.914 1.00 75.19 185 TYR A C 1
ATOM 1405 O O . TYR A 1 185 ? -12.830 -6.149 -14.936 1.00 75.19 185 TYR A O 1
ATOM 1413 N N . GLU A 1 186 ? -12.828 -4.888 -13.086 1.00 82.19 186 GLU A N 1
ATOM 1414 C CA . GLU A 1 186 ? -11.430 -4.447 -13.208 1.00 82.19 186 GLU A CA 1
ATOM 1415 C C . GLU A 1 186 ? -10.455 -5.487 -12.626 1.00 82.19 186 GLU A C 1
ATOM 1417 O O . GLU A 1 186 ? -9.260 -5.447 -12.922 1.00 82.19 186 GLU A O 1
ATOM 1422 N N . GLN A 1 187 ? -10.946 -6.443 -11.824 1.00 76.44 187 GLN A N 1
ATOM 1423 C CA . GLN A 1 187 ? -10.121 -7.543 -11.340 1.00 76.44 187 GLN A CA 1
ATOM 1424 C C . GLN A 1 187 ? -9.811 -8.519 -12.483 1.00 76.44 187 GLN A C 1
ATOM 1426 O O . GLN A 1 187 ? -10.693 -8.844 -13.283 1.00 76.44 187 GLN A O 1
ATOM 1431 N N . PRO A 1 188 ? -8.585 -9.064 -12.539 1.00 71.56 188 PRO A N 1
ATOM 1432 C CA . PRO A 1 188 ? -8.295 -10.172 -13.436 1.00 71.56 188 PRO A CA 1
ATOM 1433 C C . PRO A 1 188 ? -9.258 -11.343 -13.162 1.00 71.56 188 PRO A C 1
ATOM 1435 O O . PRO A 1 188 ? -9.621 -11.601 -12.008 1.00 71.56 188 PRO A O 1
ATOM 1438 N N . PRO A 1 189 ? -9.690 -12.063 -14.213 1.00 68.19 189 PRO A N 1
ATOM 1439 C CA . PRO A 1 189 ? -10.681 -13.119 -14.073 1.00 68.19 189 PRO A CA 1
ATOM 1440 C C . PRO A 1 189 ? -10.164 -14.204 -13.127 1.00 68.19 189 PRO A C 1
ATOM 1442 O O . PRO A 1 189 ? -8.972 -14.497 -13.105 1.00 68.19 189 PRO A O 1
ATOM 1445 N N . ALA A 1 190 ? -11.058 -14.862 -12.385 1.00 64.88 190 ALA A N 1
ATOM 1446 C CA . ALA A 1 190 ? -10.672 -15.916 -11.438 1.00 64.88 190 ALA A CA 1
ATOM 1447 C C . ALA A 1 190 ? -9.833 -17.038 -12.091 1.00 64.88 190 ALA A C 1
ATOM 1449 O O . ALA A 1 190 ? -8.969 -17.626 -11.445 1.00 64.88 190 ALA A O 1
ATOM 1450 N N . SER A 1 191 ? -10.033 -17.279 -13.393 1.00 61.00 191 SER A N 1
ATOM 1451 C CA . SER A 1 191 ? -9.244 -18.218 -14.198 1.00 61.00 191 SER A CA 1
ATOM 1452 C C . SER A 1 191 ? -7.772 -17.825 -14.368 1.00 61.00 191 SER A C 1
ATOM 1454 O O . SER A 1 191 ? -6.959 -18.681 -14.691 1.00 61.00 191 SER A O 1
ATOM 1456 N N . ALA A 1 192 ? -7.415 -16.552 -14.173 1.00 61.53 192 ALA A N 1
ATOM 1457 C CA . ALA A 1 192 ? -6.031 -16.079 -14.221 1.00 61.53 192 ALA A CA 1
ATOM 1458 C C . ALA A 1 192 ? -5.215 -16.508 -12.987 1.00 61.53 192 ALA A C 1
ATOM 1460 O O . ALA A 1 192 ? -3.990 -16.472 -13.027 1.00 61.53 192 ALA A O 1
ATOM 1461 N N . PHE A 1 193 ? -5.879 -16.921 -11.901 1.00 60.28 193 PHE A N 1
ATOM 1462 C CA . PHE A 1 193 ? -5.225 -17.323 -10.650 1.00 60.28 193 PHE A CA 1
ATOM 1463 C C . PHE A 1 193 ? -5.191 -18.837 -10.421 1.00 60.28 193 PHE A C 1
ATOM 1465 O O . PHE A 1 193 ? -4.507 -19.300 -9.507 1.00 60.28 193 PHE A O 1
ATOM 1472 N N . THR A 1 194 ? -5.905 -19.615 -11.237 1.00 56.84 194 THR A N 1
ATOM 1473 C CA . THR A 1 194 ? -5.832 -21.078 -11.225 1.00 56.84 194 THR A CA 1
ATOM 1474 C C . THR A 1 194 ? -4.697 -21.523 -12.136 1.00 56.84 194 THR A C 1
ATOM 1476 O O . THR A 1 194 ? -4.856 -21.585 -13.354 1.00 56.84 194 THR A O 1
ATOM 1479 N N . SER A 1 195 ? -3.543 -21.806 -11.547 1.00 46.94 195 SER A N 1
ATOM 1480 C CA . SER A 1 195 ? -2.465 -22.526 -12.212 1.00 46.94 195 SER A CA 1
ATOM 1481 C C . SER A 1 195 ? -2.880 -23.995 -12.368 1.00 46.94 195 SER A C 1
ATOM 1483 O O . SER A 1 195 ? -3.287 -24.643 -11.409 1.00 46.94 195 SER A O 1
ATOM 1485 N N . ASP A 1 196 ? -2.827 -24.483 -13.605 1.00 41.22 196 ASP A N 1
ATOM 1486 C CA . ASP A 1 196 ? -3.028 -25.873 -14.022 1.00 41.22 196 ASP A CA 1
ATOM 1487 C C . ASP A 1 196 ? -4.369 -26.545 -13.700 1.00 41.22 196 ASP A C 1
ATOM 1489 O O . ASP A 1 196 ? -4.576 -27.085 -12.621 1.00 41.22 196 ASP A O 1
ATOM 1493 N N . GLY A 1 197 ? -5.226 -26.655 -14.725 1.00 44.38 197 GLY A N 1
ATOM 1494 C CA . GLY A 1 197 ? -5.894 -27.913 -15.112 1.00 44.38 197 GLY A CA 1
ATOM 1495 C C . GLY A 1 197 ? -6.876 -28.593 -14.148 1.00 44.38 197 GLY A C 1
ATOM 1496 O O . GLY A 1 197 ? -7.603 -29.489 -14.578 1.00 44.38 197 GLY A O 1
ATOM 1497 N N . VAL A 1 198 ? -6.975 -28.179 -12.886 1.00 42.91 198 VAL A N 1
ATOM 1498 C CA . VAL A 1 198 ? -7.993 -28.634 -11.947 1.00 42.91 198 VAL A CA 1
ATOM 1499 C C . VAL A 1 198 ? -9.249 -27.841 -12.260 1.00 42.91 198 VAL A C 1
ATOM 1501 O O . VAL A 1 198 ? -9.592 -26.850 -11.616 1.00 42.91 198 VAL A O 1
ATOM 1504 N N . GLN A 1 199 ? -9.937 -28.301 -13.303 1.00 40.28 199 GLN A N 1
ATOM 1505 C CA . GLN A 1 199 ? -11.355 -28.050 -13.479 1.00 40.28 199 GLN A CA 1
ATOM 1506 C C . GLN A 1 199 ? -12.060 -28.590 -12.233 1.00 40.28 199 GLN A C 1
ATOM 1508 O O . GLN A 1 199 ? -12.490 -29.740 -12.180 1.00 40.28 199 GLN A O 1
ATOM 1513 N N . SER A 1 200 ? -12.176 -27.756 -11.202 1.00 37.59 200 SER A N 1
ATOM 1514 C CA . SER A 1 200 ? -13.275 -27.914 -10.264 1.00 37.59 200 SER A CA 1
ATOM 1515 C C . SER A 1 200 ? -14.533 -27.821 -11.122 1.00 37.59 200 SER A C 1
ATOM 1517 O O . SER A 1 200 ? -14.734 -26.828 -11.821 1.00 37.59 200 SER A O 1
ATOM 1519 N N . ALA A 1 201 ? -15.324 -28.893 -11.143 1.00 39.84 201 ALA A N 1
ATOM 1520 C CA . ALA A 1 201 ? -16.416 -29.144 -12.088 1.00 39.84 201 ALA A CA 1
ATOM 1521 C C . ALA A 1 201 ? -17.548 -28.084 -12.098 1.00 39.84 201 ALA A C 1
ATOM 1523 O O . ALA A 1 201 ? -18.534 -28.240 -12.812 1.00 39.84 201 ALA A O 1
ATOM 1524 N N . GLU A 1 202 ? -17.407 -26.991 -11.345 1.00 40.03 202 GLU A N 1
ATOM 1525 C CA . GLU A 1 202 ? -18.353 -25.879 -11.240 1.00 40.03 202 GLU A CA 1
ATOM 1526 C C . GLU A 1 202 ? -17.886 -24.576 -11.916 1.00 40.03 202 GLU A C 1
ATOM 1528 O O . GLU A 1 202 ? -18.673 -23.634 -12.017 1.00 40.03 202 GLU A O 1
ATOM 1533 N N . SER A 1 203 ? -16.649 -24.488 -12.422 1.00 43.28 203 SER A N 1
ATOM 1534 C CA . SER A 1 203 ? -16.096 -23.235 -12.958 1.00 43.28 203 SER A CA 1
ATOM 1535 C C . SER A 1 203 ? -15.733 -23.318 -14.442 1.00 43.28 203 SER A C 1
ATOM 1537 O O . SER A 1 203 ? -14.588 -23.089 -14.833 1.00 43.28 203 SER A O 1
ATOM 1539 N N . ALA A 1 204 ? -16.715 -23.591 -15.304 1.00 42.12 204 ALA A N 1
ATOM 1540 C CA . ALA A 1 204 ? -16.611 -23.083 -16.672 1.00 42.12 204 ALA A CA 1
ATOM 1541 C C . ALA A 1 204 ? -16.501 -21.547 -16.588 1.00 42.12 204 ALA A C 1
ATOM 1543 O O . ALA A 1 204 ? -17.230 -20.956 -15.781 1.00 42.12 204 ALA A O 1
ATOM 1544 N N . PRO A 1 205 ? -15.630 -20.881 -17.373 1.00 43.78 205 PRO A N 1
ATOM 1545 C CA . PRO A 1 205 ? -15.571 -19.427 -17.375 1.00 43.78 205 PRO A CA 1
ATOM 1546 C C . PRO A 1 205 ? -16.955 -18.930 -17.780 1.00 43.78 205 PRO A C 1
ATOM 1548 O O . PRO A 1 205 ? -17.382 -19.102 -18.926 1.00 43.78 205 PRO A O 1
ATOM 1551 N N . ARG A 1 206 ? -17.714 -18.384 -16.821 1.00 50.50 206 ARG A N 1
ATOM 1552 C CA . ARG A 1 206 ? -18.983 -17.740 -17.138 1.00 50.50 206 ARG A CA 1
ATOM 1553 C C . ARG A 1 206 ? -18.625 -16.625 -18.097 1.00 50.50 206 ARG A C 1
ATOM 1555 O O . ARG A 1 206 ? -17.924 -15.697 -17.721 1.00 50.50 206 ARG A O 1
ATOM 1562 N N . LYS A 1 207 ? -19.062 -16.759 -19.348 1.00 50.38 207 LYS A N 1
ATOM 1563 C CA . LYS A 1 207 ? -18.926 -15.706 -20.342 1.00 50.38 207 LYS A CA 1
ATOM 1564 C C . LYS A 1 207 ? -19.618 -14.482 -19.761 1.00 50.38 207 LYS A C 1
ATOM 1566 O O . LYS A 1 207 ? -20.842 -14.471 -19.635 1.00 50.38 207 LYS A O 1
ATOM 1571 N N . GLU A 1 208 ? -18.831 -13.507 -19.336 1.00 57.72 208 GLU A N 1
ATOM 1572 C CA . GLU A 1 208 ? -19.351 -12.267 -18.787 1.00 57.72 208 GLU A CA 1
ATOM 1573 C C . GLU A 1 208 ? -20.006 -11.515 -19.943 1.00 57.72 208 GLU A C 1
ATOM 1575 O O . GLU A 1 208 ? -19.359 -10.985 -20.844 1.00 57.72 208 GLU A O 1
ATOM 1580 N N . VAL A 1 209 ? -21.334 -11.602 -20.002 1.00 53.84 209 VAL A N 1
ATOM 1581 C CA . VAL A 1 209 ? -22.131 -10.900 -21.000 1.00 53.84 209 VAL A CA 1
ATOM 1582 C C . VAL A 1 209 ? -22.458 -9.540 -20.414 1.00 53.84 209 VAL A C 1
ATOM 1584 O O . VAL A 1 209 ? -23.283 -9.433 -19.507 1.00 53.84 209 VAL A O 1
ATOM 1587 N N . PHE A 1 210 ? -21.848 -8.495 -20.963 1.00 56.97 210 PHE A N 1
ATOM 1588 C CA . PHE A 1 210 ? -22.244 -7.117 -20.702 1.00 56.97 210 PHE A CA 1
ATOM 1589 C C . PHE A 1 210 ? -23.617 -6.868 -21.333 1.00 56.97 210 PHE A C 1
ATOM 1591 O O . PHE A 1 210 ? -23.731 -6.383 -22.458 1.00 56.97 210 PHE A O 1
ATOM 1598 N N . LYS A 1 211 ? -24.686 -7.226 -20.614 1.00 56.41 211 LYS A N 1
ATOM 1599 C CA . LYS A 1 211 ? -26.079 -7.081 -21.079 1.00 56.41 211 LYS A CA 1
ATOM 1600 C C . LYS A 1 211 ? -26.445 -5.630 -21.423 1.00 56.41 211 LYS A C 1
ATOM 1602 O O . LYS A 1 211 ? -27.380 -5.407 -22.183 1.00 56.41 211 LYS A O 1
ATOM 1607 N N . ASN A 1 212 ? -25.667 -4.670 -20.923 1.00 56.50 212 ASN A N 1
ATOM 1608 C CA . ASN A 1 212 ? -25.826 -3.240 -21.177 1.00 56.50 212 ASN A CA 1
ATOM 1609 C C . ASN A 1 212 ? -25.242 -2.799 -22.537 1.00 56.50 212 ASN A C 1
ATOM 1611 O O . ASN A 1 212 ? -25.609 -1.741 -23.031 1.00 56.50 212 ASN A O 1
ATOM 1615 N N . LEU A 1 213 ? -24.368 -3.599 -23.165 1.00 49.91 213 LEU A N 1
ATOM 1616 C CA . LEU A 1 213 ? -23.760 -3.294 -24.473 1.00 49.91 213 LEU A CA 1
ATOM 1617 C C . LEU A 1 213 ? -24.573 -3.828 -25.667 1.00 49.91 213 LEU A C 1
ATOM 1619 O O . LEU A 1 213 ? -24.204 -3.600 -26.817 1.00 49.91 213 LEU A O 1
ATOM 1623 N N . LEU A 1 214 ? -25.689 -4.522 -25.419 1.00 44.88 214 LEU A N 1
ATOM 1624 C CA . LEU A 1 214 ? -26.581 -5.033 -26.462 1.00 44.88 214 LEU A CA 1
ATOM 1625 C C . LEU A 1 214 ? -28.024 -4.578 -26.193 1.00 44.88 214 LEU A C 1
ATOM 1627 O O . LEU A 1 214 ? -28.785 -5.309 -25.552 1.00 44.88 214 LEU A O 1
ATOM 1631 N N . PRO A 1 215 ? -28.450 -3.421 -26.740 1.00 47.59 215 PRO A N 1
ATOM 1632 C CA . PRO A 1 215 ? -29.850 -2.988 -26.691 1.00 47.59 215 PRO A CA 1
ATOM 1633 C C . PRO A 1 215 ? -30.818 -4.045 -27.255 1.00 47.59 215 PRO A C 1
ATOM 1635 O O . PRO A 1 215 ? -31.975 -4.117 -26.860 1.00 47.59 215 PRO A O 1
ATOM 1638 N N . SER A 1 216 ? -30.342 -4.916 -28.152 1.00 45.91 216 SER A N 1
ATOM 1639 C CA . SER A 1 216 ? -31.151 -5.925 -28.841 1.00 45.91 216 SER A CA 1
ATOM 1640 C C . SER A 1 216 ? -31.423 -7.210 -28.047 1.00 45.91 216 SER A C 1
ATOM 1642 O O . SER A 1 216 ? -32.249 -8.009 -28.483 1.00 45.91 216 SER A O 1
ATOM 1644 N N . MET A 1 217 ? -30.781 -7.436 -26.891 1.00 45.62 217 MET A N 1
ATOM 1645 C CA . MET A 1 217 ? -30.994 -8.657 -26.087 1.00 45.62 217 MET A CA 1
ATOM 1646 C C . MET A 1 217 ? -31.952 -8.478 -24.902 1.00 45.62 217 MET A C 1
ATOM 1648 O O . MET A 1 217 ? -32.347 -9.467 -24.281 1.00 45.62 217 MET A O 1
ATOM 1652 N N . GLN A 1 218 ? -32.397 -7.249 -24.622 1.00 49.97 218 GLN A N 1
ATOM 1653 C CA . GLN A 1 218 ? -33.334 -6.957 -23.527 1.00 49.97 218 GLN A CA 1
ATOM 1654 C C . GLN A 1 218 ? -34.721 -7.597 -23.721 1.00 49.97 218 GLN A C 1
ATOM 1656 O O . GLN A 1 218 ? -35.445 -7.794 -22.750 1.00 49.97 218 GLN A O 1
ATOM 1661 N N . HIS A 1 219 ? -35.075 -8.003 -24.943 1.00 46.50 219 HIS A N 1
ATOM 1662 C CA . HIS A 1 219 ? -36.359 -8.651 -25.220 1.00 46.50 219 HIS A CA 1
ATOM 1663 C C . HIS A 1 219 ? -36.389 -10.167 -24.959 1.00 46.50 219 HIS A C 1
ATOM 1665 O O . HIS A 1 219 ? -37.475 -10.740 -24.952 1.00 46.50 219 HIS A O 1
ATOM 1671 N N . ALA A 1 220 ? -35.246 -10.831 -24.739 1.00 44.19 220 ALA A N 1
ATOM 1672 C CA . ALA A 1 220 ? -35.192 -12.300 -24.742 1.00 44.19 220 ALA A CA 1
ATOM 1673 C C . ALA A 1 220 ? -34.882 -12.959 -23.388 1.00 44.19 220 ALA A C 1
ATOM 1675 O O . ALA A 1 220 ? -34.995 -14.177 -23.274 1.00 44.19 220 ALA A O 1
ATOM 1676 N N . SER A 1 221 ? -34.511 -12.208 -22.348 1.00 43.81 221 SER A N 1
ATOM 1677 C CA . SER A 1 221 ? -34.172 -12.809 -21.054 1.00 43.81 221 SER A CA 1
ATOM 1678 C C . SER A 1 221 ? -35.001 -12.217 -19.918 1.00 43.81 221 SER A C 1
ATOM 1680 O O . SER A 1 221 ? -34.588 -11.251 -19.280 1.00 43.81 221 SER A O 1
ATOM 1682 N N . GLN A 1 222 ? -36.146 -12.848 -19.638 1.00 43.44 222 GLN A N 1
ATOM 1683 C CA . GLN A 1 222 ? -36.811 -12.799 -18.333 1.00 43.44 222 GLN A CA 1
ATOM 1684 C C . GLN A 1 222 ? -35.879 -13.434 -17.291 1.00 43.44 222 GLN A C 1
ATOM 1686 O O . GLN A 1 222 ? -35.991 -14.608 -16.955 1.00 43.44 222 GLN A O 1
ATOM 1691 N N . VAL A 1 223 ? -34.888 -12.683 -16.825 1.00 46.97 223 VAL A N 1
ATOM 1692 C CA . VAL A 1 223 ? -34.049 -13.087 -15.698 1.00 46.97 223 VAL A CA 1
ATOM 1693 C C . VAL A 1 223 ? -34.306 -12.072 -14.602 1.00 46.97 223 VAL A C 1
ATOM 1695 O O . VAL A 1 223 ? -34.062 -10.886 -14.810 1.00 46.97 223 VAL A O 1
ATOM 1698 N N . ASN A 1 224 ? -34.806 -12.548 -13.459 1.00 40.34 224 ASN A N 1
ATOM 1699 C CA . ASN A 1 224 ? -34.938 -11.784 -12.219 1.00 40.34 224 ASN A CA 1
ATOM 1700 C C . ASN A 1 224 ? -33.545 -11.337 -11.757 1.00 40.34 224 ASN A C 1
ATOM 1702 O O . ASN A 1 224 ? -32.918 -11.971 -10.910 1.00 40.34 224 ASN A O 1
ATOM 1706 N N . VAL A 1 225 ? -33.023 -10.269 -12.355 1.00 49.00 225 VAL A N 1
ATOM 1707 C CA . VAL A 1 225 ? -31.884 -9.544 -11.806 1.00 49.00 225 VAL A CA 1
ATOM 1708 C C . VAL A 1 225 ? -32.411 -8.887 -10.539 1.00 49.00 225 VAL A C 1
ATOM 1710 O O . VAL A 1 225 ? -33.371 -8.120 -10.611 1.00 49.00 225 VAL A O 1
ATOM 1713 N N . LYS A 1 226 ? -31.833 -9.213 -9.376 1.00 47.25 226 LYS A N 1
ATOM 1714 C CA . LYS A 1 226 ? -32.050 -8.429 -8.157 1.00 47.25 226 LYS A CA 1
ATOM 1715 C C . LYS A 1 226 ? -31.570 -7.011 -8.457 1.00 47.25 226 LYS A C 1
ATOM 1717 O O . LYS A 1 226 ? -30.382 -6.723 -8.381 1.00 47.25 226 LYS A O 1
ATOM 1722 N N . GLN A 1 227 ? -32.482 -6.149 -8.885 1.00 49.66 227 GLN A N 1
ATOM 1723 C CA . GLN A 1 227 ? -32.214 -4.729 -8.974 1.00 49.66 227 GLN A CA 1
ATOM 1724 C C . GLN A 1 227 ? -32.150 -4.234 -7.535 1.00 49.66 227 GLN A C 1
ATOM 1726 O O . GLN A 1 227 ? -33.174 -4.132 -6.860 1.00 49.66 227 GLN A O 1
ATOM 1731 N N . HIS A 1 228 ? -30.940 -3.975 -7.048 1.00 48.31 228 HIS A N 1
ATOM 1732 C CA . HIS A 1 228 ? -30.776 -3.148 -5.866 1.00 48.31 228 HIS A CA 1
ATOM 1733 C C . HIS A 1 228 ? -31.224 -1.745 -6.269 1.00 48.31 228 HIS A C 1
ATOM 1735 O O . HIS A 1 228 ? -30.474 -0.993 -6.886 1.00 48.31 228 HIS A O 1
ATOM 1741 N N . ALA A 1 229 ? -32.493 -1.428 -6.005 1.00 50.69 229 ALA A N 1
ATOM 1742 C CA . ALA A 1 229 ? -32.979 -0.067 -6.120 1.00 50.69 229 ALA A CA 1
ATOM 1743 C C . ALA A 1 229 ? -32.114 0.779 -5.184 1.00 50.69 229 ALA A C 1
ATOM 1745 O O . ALA A 1 229 ? -32.115 0.558 -3.971 1.00 50.69 229 ALA A O 1
ATOM 1746 N N . ASN A 1 230 ? -31.329 1.706 -5.737 1.00 59.12 230 ASN A N 1
ATOM 1747 C CA . ASN A 1 230 ? -30.675 2.684 -4.884 1.00 59.12 230 ASN A CA 1
ATOM 1748 C C . ASN A 1 230 ? -31.766 3.479 -4.150 1.00 59.12 230 ASN A C 1
ATOM 1750 O O . ASN A 1 230 ? -32.883 3.644 -4.646 1.00 59.12 230 ASN A O 1
ATOM 1754 N N . VAL A 1 231 ? -31.452 3.967 -2.952 1.00 56.56 231 VAL A N 1
ATOM 1755 C CA . VAL A 1 231 ? -32.406 4.699 -2.096 1.00 56.56 231 VAL A CA 1
ATOM 1756 C C . VAL A 1 231 ? -32.993 5.930 -2.814 1.00 56.56 231 VAL A C 1
ATOM 1758 O O . VAL A 1 231 ? -34.059 6.421 -2.456 1.00 56.56 231 VAL A O 1
ATOM 1761 N N . PHE A 1 232 ? -32.321 6.396 -3.870 1.00 58.03 232 PHE A N 1
ATOM 1762 C CA . PHE A 1 232 ? -32.704 7.542 -4.687 1.00 58.03 232 PHE A CA 1
ATOM 1763 C C . PHE A 1 232 ? -33.624 7.202 -5.875 1.00 58.03 232 PHE A C 1
ATOM 1765 O O . PHE A 1 232 ? -34.084 8.119 -6.551 1.00 58.03 232 PHE A O 1
ATOM 1772 N N . GLY A 1 233 ? -33.901 5.921 -6.151 1.00 62.31 233 GLY A N 1
ATOM 1773 C CA . GLY A 1 233 ? -34.718 5.479 -7.288 1.00 62.31 233 GLY A CA 1
ATOM 1774 C C . GLY A 1 233 ? -34.158 5.858 -8.667 1.00 62.31 233 GLY A C 1
ATOM 1775 O O . GLY A 1 233 ? -34.915 5.931 -9.633 1.00 62.31 233 GLY A O 1
ATOM 1776 N N . GLN A 1 234 ? -32.857 6.138 -8.769 1.00 65.94 234 GLN A N 1
ATOM 1777 C CA . GLN A 1 234 ? -32.195 6.570 -10.002 1.00 65.94 234 GLN A CA 1
ATOM 1778 C C . GLN A 1 234 ? -31.633 5.368 -10.765 1.00 65.94 234 GLN A C 1
ATOM 1780 O O . GLN A 1 234 ? -30.983 4.510 -10.173 1.00 65.94 234 GLN A O 1
ATOM 1785 N N . SER A 1 235 ? -31.861 5.296 -12.077 1.00 54.62 235 SER A N 1
ATOM 1786 C CA . SER A 1 235 ? -31.478 4.124 -12.875 1.00 54.62 235 SER A CA 1
ATOM 1787 C C . SER A 1 235 ? -29.982 4.034 -13.177 1.00 54.62 235 SER A C 1
ATOM 1789 O O . SER A 1 235 ? -29.498 2.929 -13.377 1.00 54.62 235 SER A O 1
ATOM 1791 N N . ASP A 1 236 ? -29.235 5.145 -13.152 1.00 60.56 236 ASP A N 1
ATOM 1792 C CA . ASP A 1 236 ? -27.857 5.178 -13.659 1.00 60.56 236 ASP A CA 1
ATOM 1793 C C . ASP A 1 236 ? -26.992 6.194 -12.896 1.00 60.56 236 ASP A C 1
ATOM 1795 O O . ASP A 1 236 ? -26.844 7.351 -13.290 1.00 60.56 236 ASP A O 1
ATOM 1799 N N . LEU A 1 237 ? -26.401 5.766 -11.780 1.00 68.06 237 LEU A N 1
ATOM 1800 C CA . LEU A 1 237 ? -25.403 6.563 -11.065 1.00 68.06 237 LEU A CA 1
ATOM 1801 C C . LEU A 1 237 ? -24.016 6.345 -11.691 1.00 68.06 237 LEU A C 1
ATOM 1803 O O . LEU A 1 237 ? -23.198 5.572 -11.191 1.00 68.06 237 LEU A O 1
ATOM 1807 N N . VAL A 1 238 ? -23.754 7.006 -12.819 1.00 70.12 238 VAL A N 1
ATOM 1808 C CA . VAL A 1 238 ? -22.447 6.935 -13.494 1.00 70.12 238 VAL A CA 1
ATOM 1809 C C . VAL A 1 238 ? -21.361 7.515 -12.584 1.00 70.12 238 VAL A C 1
ATOM 1811 O O . VAL A 1 238 ? -21.473 8.645 -12.114 1.00 70.12 238 VAL A O 1
ATOM 1814 N N . GLY A 1 239 ? -20.302 6.741 -12.336 1.00 73.88 239 GLY A N 1
ATOM 1815 C CA . GLY A 1 239 ? -19.178 7.154 -11.487 1.00 73.88 239 GLY A CA 1
ATOM 1816 C C . GLY A 1 239 ? -19.444 7.079 -9.978 1.00 73.88 239 GLY A C 1
ATOM 1817 O O . GLY A 1 239 ? -18.580 7.472 -9.197 1.00 73.88 239 GLY A O 1
ATOM 1818 N N . PHE A 1 240 ? -20.602 6.569 -9.547 1.00 82.81 240 PHE A N 1
ATOM 1819 C CA . PHE A 1 240 ? -20.857 6.313 -8.133 1.00 82.81 240 PHE A CA 1
ATOM 1820 C C . PHE A 1 240 ? -20.164 5.026 -7.693 1.00 82.81 240 PHE A C 1
ATOM 1822 O O . PHE A 1 240 ? -20.552 3.929 -8.087 1.00 82.81 240 PHE A O 1
ATOM 1829 N N . ASP A 1 241 ? -19.141 5.182 -6.859 1.00 86.19 241 ASP A N 1
ATOM 1830 C CA . ASP A 1 241 ? -18.408 4.083 -6.244 1.00 86.19 241 ASP A CA 1
ATOM 1831 C C . ASP A 1 241 ? -18.671 4.086 -4.725 1.00 86.19 241 ASP A C 1
ATOM 1833 O O . ASP A 1 241 ? -18.042 4.857 -3.987 1.00 86.19 241 ASP A O 1
ATOM 1837 N N . PRO A 1 242 ? -19.618 3.262 -4.233 1.00 87.38 242 PRO A N 1
ATOM 1838 C CA . PRO A 1 242 ? -19.964 3.224 -2.816 1.00 87.38 242 PRO A CA 1
ATOM 1839 C C . PRO A 1 242 ? -18.799 2.723 -1.956 1.00 87.38 242 PRO A C 1
ATOM 1841 O O . PRO A 1 242 ? -18.668 3.148 -0.811 1.00 87.38 242 PRO A O 1
ATOM 1844 N N . VAL A 1 243 ? -17.924 1.870 -2.502 1.00 88.50 243 VAL A N 1
ATOM 1845 C CA . VAL A 1 243 ? -16.756 1.347 -1.782 1.00 88.50 243 VAL A CA 1
ATOM 1846 C C . VAL A 1 243 ? -15.737 2.457 -1.567 1.00 88.50 243 VAL A C 1
ATOM 1848 O O . VAL A 1 243 ? -15.251 2.630 -0.450 1.00 88.50 243 VAL A O 1
ATOM 1851 N N . ALA A 1 244 ? -15.440 3.245 -2.603 1.00 87.62 244 ALA A N 1
ATOM 1852 C CA . ALA A 1 244 ? -14.518 4.372 -2.483 1.00 87.62 244 ALA A CA 1
ATOM 1853 C C . ALA A 1 244 ? -15.027 5.430 -1.488 1.00 87.62 244 ALA A C 1
ATOM 1855 O O . ALA A 1 244 ? -14.256 5.920 -0.661 1.00 87.62 244 ALA A O 1
ATOM 1856 N N . LEU A 1 245 ? -16.329 5.745 -1.521 1.00 89.19 245 LEU A N 1
ATOM 1857 C CA . LEU A 1 245 ? -16.952 6.671 -0.569 1.00 89.19 245 LEU A CA 1
ATOM 1858 C C . LEU A 1 245 ? -16.913 6.129 0.864 1.00 89.19 245 LEU A C 1
ATOM 1860 O O . LEU A 1 245 ? -16.528 6.854 1.779 1.00 89.19 245 LEU A O 1
ATOM 1864 N N . PHE A 1 246 ? -17.222 4.846 1.052 1.00 91.44 246 PHE A N 1
ATOM 1865 C CA . PHE A 1 246 ? -17.152 4.200 2.359 1.00 91.44 246 PHE A CA 1
ATOM 1866 C C . PHE A 1 246 ? -15.727 4.202 2.926 1.00 91.44 246 PHE A C 1
ATOM 1868 O O . PHE A 1 246 ? -15.520 4.581 4.076 1.00 91.44 246 PHE A O 1
ATOM 1875 N N . VAL A 1 247 ? -14.719 3.858 2.116 1.00 90.81 247 VAL A N 1
ATOM 1876 C CA . VAL A 1 247 ? -13.306 3.908 2.529 1.00 90.81 247 VAL A CA 1
ATOM 1877 C C . VAL A 1 247 ? -12.883 5.332 2.887 1.00 90.81 247 VAL A C 1
ATOM 1879 O O . VAL A 1 247 ? -12.183 5.524 3.881 1.00 90.81 247 VAL A O 1
ATOM 1882 N N . ARG A 1 248 ? -13.311 6.338 2.116 1.00 90.25 248 ARG A N 1
ATOM 1883 C CA . ARG A 1 248 ? -13.038 7.750 2.418 1.00 90.25 248 ARG A CA 1
ATOM 1884 C C . ARG A 1 248 ? -13.596 8.139 3.785 1.00 90.25 248 ARG A C 1
ATOM 1886 O O . ARG A 1 248 ? -12.884 8.761 4.571 1.00 90.25 248 ARG A O 1
ATOM 1893 N N . ASP A 1 249 ? -14.836 7.759 4.071 1.00 91.94 249 ASP A N 1
ATOM 1894 C CA . ASP A 1 249 ? -15.498 8.099 5.329 1.00 91.94 249 ASP A CA 1
ATOM 1895 C C . ASP A 1 249 ? -14.854 7.346 6.511 1.00 91.94 249 ASP A C 1
ATOM 1897 O O . ASP A 1 249 ? -14.560 7.956 7.540 1.00 91.94 249 ASP A O 1
ATOM 1901 N N . LEU A 1 250 ? -14.499 6.065 6.335 1.00 92.06 250 LEU A N 1
ATOM 1902 C CA . LEU A 1 250 ? -13.732 5.289 7.319 1.00 92.06 250 LEU A CA 1
ATOM 1903 C C . LEU A 1 250 ? -12.384 5.936 7.651 1.00 92.06 250 LEU A C 1
ATOM 1905 O O . LEU A 1 250 ? -12.024 6.062 8.823 1.00 92.06 250 LEU A O 1
ATOM 1909 N N . VAL A 1 251 ? -11.636 6.360 6.631 1.00 89.75 251 VAL A N 1
ATOM 1910 C CA . VAL A 1 251 ? -10.346 7.036 6.819 1.00 89.75 251 VAL A CA 1
ATOM 1911 C C . VAL A 1 251 ? -10.543 8.388 7.494 1.00 89.75 251 VAL A C 1
ATOM 1913 O O . VAL A 1 251 ? -9.745 8.744 8.352 1.00 89.75 251 VAL A O 1
ATOM 1916 N N . GLY A 1 252 ? -11.593 9.132 7.142 1.00 88.88 252 GLY A N 1
ATOM 1917 C CA . GLY A 1 252 ? -11.901 10.422 7.755 1.00 88.88 252 GLY A CA 1
ATOM 1918 C C . GLY A 1 252 ? -12.204 10.313 9.250 1.00 88.88 252 GLY A C 1
ATOM 1919 O O . GLY A 1 252 ? -11.702 11.120 10.030 1.00 88.88 252 GLY A O 1
ATOM 1920 N N . VAL A 1 253 ? -12.980 9.303 9.652 1.00 90.12 253 VAL A N 1
ATOM 1921 C CA . VAL A 1 253 ? -13.406 9.105 11.048 1.00 90.12 253 VAL A CA 1
ATOM 1922 C C . VAL A 1 253 ? -12.312 8.458 11.899 1.00 90.12 253 VAL A C 1
ATOM 1924 O O . VAL A 1 253 ? -12.059 8.903 13.015 1.00 90.12 253 VAL A O 1
ATOM 1927 N N . TYR A 1 254 ? -11.639 7.422 11.390 1.00 89.25 254 TYR A N 1
ATOM 1928 C CA . TYR A 1 254 ? -10.732 6.594 12.193 1.00 89.25 254 TYR A CA 1
ATOM 1929 C C . TYR A 1 254 ? -9.244 6.801 11.887 1.00 89.25 254 TYR A C 1
ATOM 1931 O O . TYR A 1 254 ? -8.430 5.989 12.329 1.00 89.25 254 TYR A O 1
ATOM 1939 N N . ARG A 1 255 ? -8.866 7.883 11.190 1.00 84.62 255 ARG A N 1
ATOM 1940 C CA . ARG A 1 255 ? -7.483 8.192 10.766 1.00 84.62 255 ARG A CA 1
ATOM 1941 C C . ARG A 1 255 ? -6.416 7.938 11.834 1.00 84.62 255 ARG A C 1
ATOM 1943 O O . ARG A 1 255 ? -5.349 7.409 11.536 1.00 84.62 255 ARG A O 1
ATOM 1950 N N . ASP A 1 256 ? -6.702 8.334 13.071 1.00 83.06 256 ASP A N 1
ATOM 1951 C CA . ASP A 1 256 ? -5.741 8.281 14.178 1.00 83.06 256 ASP A CA 1
ATOM 1952 C C . ASP A 1 256 ? -5.681 6.895 14.854 1.00 83.06 256 ASP A C 1
ATOM 1954 O O . ASP A 1 256 ? -4.709 6.550 15.539 1.00 83.06 256 ASP A O 1
ATOM 1958 N N . SER A 1 257 ? -6.716 6.074 14.650 1.00 86.38 257 SER A N 1
ATOM 1959 C CA . SER A 1 257 ? -6.904 4.783 15.324 1.00 86.38 257 SER A CA 1
ATOM 1960 C C . SER A 1 257 ? -6.622 3.582 14.421 1.00 86.38 257 SER A C 1
ATOM 1962 O O . SER A 1 257 ? -6.096 2.574 14.898 1.00 86.38 257 SER A O 1
ATOM 1964 N N . ILE A 1 258 ? -6.960 3.672 13.132 1.00 88.81 258 ILE A N 1
ATOM 1965 C CA . ILE A 1 258 ? -6.902 2.563 12.174 1.00 88.81 258 ILE A CA 1
ATOM 1966 C C . ILE A 1 258 ? -6.231 3.016 10.876 1.00 88.81 258 ILE A C 1
ATOM 1968 O O . ILE A 1 258 ? -6.543 4.070 10.326 1.00 88.81 258 ILE A O 1
ATOM 1972 N N . LEU A 1 259 ? -5.357 2.163 10.344 1.00 87.94 259 LEU A N 1
ATOM 1973 C CA . LEU A 1 259 ? -4.897 2.223 8.960 1.00 87.94 259 LEU A CA 1
ATOM 1974 C C . LEU A 1 259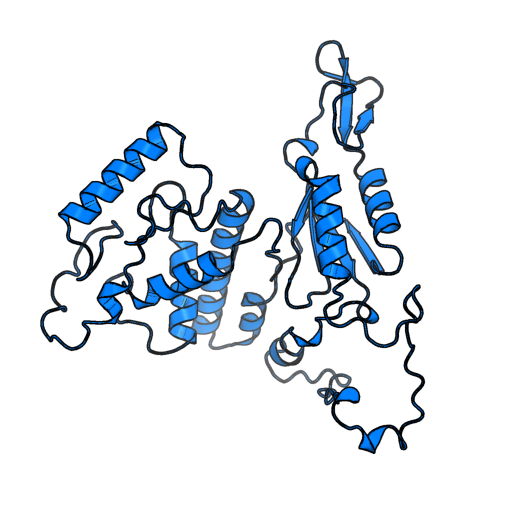 ? -5.701 1.227 8.122 1.00 87.94 259 LEU A C 1
ATOM 1976 O O . LEU A 1 259 ? -5.678 0.028 8.403 1.00 87.94 259 LEU A O 1
ATOM 1980 N N . PHE A 1 260 ? -6.399 1.723 7.101 1.00 89.25 260 PHE A N 1
ATOM 1981 C CA . PHE A 1 260 ? -7.175 0.897 6.177 1.00 89.25 260 PHE A CA 1
ATOM 1982 C C . PHE A 1 260 ? -6.418 0.646 4.873 1.00 89.25 260 PHE A C 1
ATOM 1984 O O . PHE A 1 260 ? -5.733 1.527 4.356 1.00 89.25 260 PHE A O 1
ATOM 1991 N N . PHE A 1 261 ? -6.598 -0.553 4.327 1.00 87.88 261 PHE A N 1
ATOM 1992 C CA . PHE A 1 261 ? -6.028 -1.002 3.064 1.00 87.88 261 PHE A CA 1
ATOM 1993 C C . PHE A 1 261 ? -7.137 -1.620 2.221 1.00 87.88 261 PHE A C 1
ATOM 1995 O O . PHE A 1 261 ? -7.780 -2.579 2.642 1.00 87.88 261 PHE A O 1
ATOM 2002 N N . ASN A 1 262 ? -7.354 -1.093 1.023 1.00 88.31 262 ASN A N 1
ATOM 2003 C CA . ASN A 1 262 ? -8.340 -1.602 0.077 1.00 88.31 262 ASN A CA 1
ATOM 2004 C C . ASN A 1 262 ? -7.699 -1.838 -1.293 1.00 88.31 262 ASN A C 1
ATOM 2006 O O . ASN A 1 262 ? -6.612 -1.338 -1.583 1.00 88.31 262 ASN A O 1
ATOM 2010 N N . ASP A 1 263 ? -8.364 -2.622 -2.130 1.00 86.00 263 ASP A N 1
ATOM 2011 C CA . ASP A 1 263 ? -8.008 -2.748 -3.539 1.00 86.00 263 ASP A CA 1
ATOM 2012 C C . ASP A 1 263 ? -8.916 -1.818 -4.345 1.00 86.00 263 ASP A C 1
ATOM 2014 O O . ASP A 1 263 ? -10.139 -1.977 -4.335 1.00 86.00 263 ASP A O 1
ATOM 2018 N N . VAL A 1 264 ? -8.319 -0.827 -5.003 1.00 83.50 264 VAL A N 1
ATOM 2019 C CA . VAL A 1 264 ? -9.053 0.176 -5.787 1.00 83.50 264 VAL A CA 1
ATOM 2020 C C . VAL A 1 264 ? -9.608 -0.382 -7.092 1.00 83.50 264 VAL A C 1
ATOM 2022 O O . VAL A 1 264 ? -10.564 0.171 -7.620 1.00 83.50 264 VAL A O 1
ATOM 2025 N N . HIS A 1 265 ? -9.094 -1.520 -7.558 1.00 82.62 265 HIS A N 1
ATOM 2026 C CA . HIS A 1 265 ? -9.519 -2.155 -8.802 1.00 82.62 265 HIS A CA 1
ATOM 2027 C C . HIS A 1 265 ? -10.607 -3.208 -8.575 1.00 82.62 265 HIS A C 1
ATOM 2029 O O . HIS A 1 265 ? -10.639 -4.225 -9.258 1.00 82.62 265 HIS A O 1
ATOM 2035 N N . GLY A 1 266 ? -11.472 -3.028 -7.570 1.00 78.31 266 GLY A N 1
ATOM 2036 C CA . GLY A 1 266 ? -12.630 -3.905 -7.349 1.00 78.31 266 GLY A CA 1
ATOM 2037 C C . GLY A 1 266 ? -12.403 -5.112 -6.442 1.00 78.31 266 GLY A C 1
ATOM 2038 O O . GLY A 1 266 ? -13.106 -6.117 -6.569 1.00 78.31 266 GLY A O 1
ATOM 2039 N N . GLY A 1 267 ? -11.454 -5.042 -5.508 1.00 83.50 267 GLY A N 1
ATOM 2040 C CA . GLY A 1 267 ? -11.332 -6.092 -4.497 1.00 83.50 267 GLY A CA 1
ATOM 2041 C C . GLY A 1 267 ? -12.501 -6.086 -3.510 1.00 83.50 267 GLY A C 1
ATOM 2042 O O . GLY A 1 267 ? -13.069 -5.054 -3.165 1.00 83.50 267 GLY A O 1
ATOM 2043 N N . ARG A 1 268 ? -12.839 -7.277 -3.008 1.00 87.38 268 ARG A N 1
ATOM 2044 C CA . ARG A 1 268 ? -13.973 -7.509 -2.093 1.00 87.38 268 ARG A CA 1
ATOM 2045 C C . ARG A 1 268 ? -13.608 -7.419 -0.612 1.00 87.38 268 ARG A C 1
ATOM 2047 O O . ARG A 1 268 ? -14.374 -7.854 0.248 1.00 87.38 268 ARG A O 1
ATOM 2054 N N . CYS A 1 269 ? -12.409 -6.944 -0.300 1.00 89.69 269 CYS A N 1
ATOM 2055 C CA . CYS A 1 269 ? -11.898 -6.910 1.061 1.00 89.69 269 CYS A CA 1
ATOM 2056 C C . CYS A 1 269 ? -11.278 -5.550 1.367 1.00 89.69 269 CYS A C 1
ATOM 2058 O O . CYS A 1 269 ? -10.509 -5.018 0.568 1.00 89.69 269 CYS A O 1
ATOM 2060 N N . ILE A 1 270 ? -11.582 -5.032 2.553 1.00 91.50 270 ILE A N 1
ATOM 2061 C CA . ILE A 1 270 ? -10.887 -3.900 3.162 1.00 91.50 270 ILE A CA 1
ATOM 2062 C C . ILE A 1 270 ? -10.220 -4.438 4.420 1.00 91.50 270 ILE A C 1
ATOM 2064 O O . ILE A 1 270 ? -10.889 -4.951 5.313 1.00 91.50 270 ILE A O 1
ATOM 2068 N N . ALA A 1 271 ? -8.904 -4.353 4.495 1.00 91.25 271 ALA A N 1
ATOM 2069 C CA . ALA A 1 271 ? -8.159 -4.778 5.665 1.00 91.25 271 ALA A CA 1
ATOM 2070 C C . ALA A 1 271 ? -7.835 -3.591 6.575 1.00 91.25 271 ALA A C 1
ATOM 2072 O O . ALA A 1 271 ? -7.592 -2.483 6.097 1.00 91.25 271 ALA A O 1
ATOM 2073 N N . GLY A 1 272 ? -7.828 -3.828 7.884 1.00 90.62 272 GLY A N 1
ATOM 2074 C CA . GLY A 1 272 ? -7.541 -2.823 8.901 1.00 90.62 272 GLY A CA 1
ATOM 2075 C C . GLY A 1 272 ? -6.376 -3.228 9.800 1.00 90.62 272 GLY A C 1
ATOM 2076 O O . GLY A 1 272 ? -6.233 -4.394 10.176 1.00 90.62 272 GLY A O 1
ATOM 2077 N N . LEU A 1 273 ? -5.550 -2.247 10.157 1.00 89.50 273 LEU A N 1
ATOM 2078 C CA . LEU A 1 273 ? -4.484 -2.372 11.148 1.00 89.50 273 LEU A CA 1
ATOM 2079 C C . LEU A 1 273 ? -4.672 -1.310 12.236 1.00 89.50 273 LEU A C 1
ATOM 2081 O O . LEU A 1 273 ? -4.745 -0.117 11.939 1.00 89.50 273 LEU A O 1
ATOM 2085 N N . TRP A 1 274 ? -4.701 -1.725 13.499 1.00 88.62 274 TRP A N 1
ATOM 2086 C CA . TRP A 1 274 ? -4.725 -0.813 14.638 1.00 88.62 274 TRP A CA 1
ATOM 2087 C C . TRP A 1 274 ? -3.409 -0.049 14.731 1.00 88.62 274 TRP A C 1
ATOM 2089 O O . TRP A 1 274 ? -2.326 -0.649 14.733 1.00 88.62 274 TRP A O 1
ATOM 2099 N N . SER A 1 275 ? -3.491 1.274 14.867 1.00 84.88 275 SER A N 1
ATOM 2100 C CA . SER A 1 275 ? -2.301 2.097 15.043 1.00 84.88 275 SER A CA 1
ATOM 2101 C C . SER A 1 275 ? -1.542 1.670 16.316 1.00 84.88 275 SER A C 1
ATOM 2103 O O . SER A 1 275 ? -2.154 1.337 17.338 1.00 84.88 275 SER A O 1
ATOM 2105 N N . PRO A 1 276 ? -0.192 1.661 16.315 1.00 80.69 276 PRO A N 1
ATOM 2106 C CA . PRO A 1 276 ? 0.580 1.279 17.501 1.00 80.69 276 PRO A CA 1
ATOM 2107 C C . PRO A 1 276 ? 0.306 2.176 18.711 1.00 80.69 276 PRO A C 1
ATOM 2109 O O . PRO A 1 276 ? 0.471 1.752 19.854 1.00 80.69 276 PRO A O 1
ATOM 2112 N N . THR A 1 277 ? -0.100 3.422 18.463 1.00 76.69 277 THR A N 1
ATOM 2113 C CA . THR A 1 277 ? -0.580 4.346 19.487 1.00 76.69 277 THR A CA 1
ATOM 2114 C C . THR A 1 277 ? -1.887 3.847 20.082 1.00 76.69 277 THR A C 1
ATOM 2116 O O . THR A 1 277 ? -1.963 3.749 21.299 1.00 76.69 277 THR A O 1
ATOM 2119 N N . ALA A 1 278 ? -2.868 3.442 19.275 1.00 70.88 278 ALA A N 1
ATOM 2120 C CA . ALA A 1 278 ? -4.155 2.956 19.771 1.00 70.88 278 ALA A CA 1
ATOM 2121 C C . ALA A 1 278 ? -4.077 1.624 20.544 1.00 70.88 278 ALA A C 1
ATOM 2123 O O . ALA A 1 278 ? -4.955 1.335 21.352 1.00 70.88 278 ALA A O 1
ATOM 2124 N N . ARG A 1 279 ? -3.016 0.826 20.353 1.00 74.75 279 ARG A N 1
ATOM 2125 C CA . ARG A 1 279 ? -2.785 -0.413 21.126 1.00 74.75 279 ARG A CA 1
ATOM 2126 C C . ARG A 1 279 ? -2.317 -0.178 22.563 1.00 74.75 279 ARG A C 1
ATOM 2128 O O . ARG A 1 279 ? -2.406 -1.089 23.381 1.00 74.75 279 ARG A O 1
ATOM 2135 N N . LYS A 1 280 ? -1.756 0.993 22.867 1.00 81.25 280 LYS A N 1
ATOM 2136 C CA . LYS A 1 280 ? -1.234 1.300 24.205 1.00 81.25 280 LYS A CA 1
ATOM 2137 C C . LYS A 1 280 ? -2.348 1.817 25.108 1.00 81.25 280 LYS A C 1
ATOM 2139 O O . LYS A 1 280 ? -3.259 2.499 24.653 1.00 81.25 280 LYS A O 1
ATOM 2144 N N . THR A 1 281 ? -2.226 1.548 26.402 1.00 83.06 281 THR A N 1
ATOM 2145 C CA . THR A 1 281 ? -3.060 2.181 27.426 1.00 83.06 281 THR A CA 1
ATOM 2146 C C . THR A 1 281 ? -2.654 3.642 27.590 1.00 83.06 281 THR A C 1
ATOM 2148 O O . THR A 1 281 ? -1.477 3.942 27.813 1.00 83.06 281 THR A O 1
ATOM 2151 N N . HIS A 1 282 ? -3.623 4.549 27.524 1.00 82.00 282 HIS A N 1
ATOM 2152 C CA . HIS A 1 282 ? -3.416 5.989 27.668 1.00 82.00 282 HIS A CA 1
ATOM 2153 C C . HIS A 1 282 ? -4.068 6.519 28.944 1.00 82.00 282 HIS A C 1
ATOM 2155 O O . HIS A 1 282 ? -5.072 5.970 29.395 1.00 82.00 282 HIS A O 1
ATOM 2161 N N . PRO A 1 283 ? -3.552 7.608 29.534 1.00 83.50 283 PRO A N 1
ATOM 2162 C CA . PRO A 1 283 ? -4.262 8.298 30.602 1.00 83.50 283 PRO A CA 1
ATOM 2163 C C . PRO A 1 283 ? -5.510 8.972 30.026 1.00 83.50 283 PRO A C 1
ATOM 2165 O O . PRO A 1 283 ? -5.392 9.779 29.110 1.00 83.50 283 PRO A O 1
ATOM 2168 N N . PHE A 1 284 ? -6.694 8.689 30.567 1.00 83.06 284 PHE A N 1
ATOM 2169 C CA . PHE A 1 284 ? -7.947 9.232 30.039 1.00 83.06 284 PHE A CA 1
ATOM 2170 C C . PHE A 1 284 ? -7.938 10.770 29.949 1.00 83.06 284 PHE A C 1
ATOM 2172 O O . PHE A 1 284 ? -7.687 11.475 30.936 1.00 83.06 284 PHE A O 1
ATOM 2179 N N . THR A 1 285 ? -8.244 11.302 28.765 1.00 80.62 285 THR A N 1
ATOM 2180 C CA . THR A 1 285 ? -8.419 12.741 28.526 1.00 80.62 285 THR A CA 1
ATOM 2181 C C . THR A 1 285 ? -9.609 12.986 27.609 1.00 80.62 285 THR A C 1
ATOM 2183 O O . THR A 1 285 ? -9.755 12.293 26.608 1.00 80.62 285 THR A O 1
ATOM 2186 N N . ALA A 1 286 ? -10.405 14.019 27.896 1.00 77.56 286 ALA A N 1
ATOM 2187 C CA . ALA A 1 286 ? -11.584 14.377 27.100 1.00 77.56 286 ALA A CA 1
ATOM 2188 C C . ALA A 1 286 ? -11.271 14.768 25.641 1.00 77.56 286 ALA A C 1
ATOM 2190 O O . ALA A 1 286 ? -12.158 14.738 24.800 1.00 77.56 286 ALA A O 1
ATOM 2191 N N . SER A 1 287 ? -10.020 15.123 25.331 1.00 79.06 287 SER A N 1
ATOM 2192 C CA . SER A 1 287 ? -9.565 15.479 23.981 1.00 79.06 287 SER A CA 1
ATOM 2193 C C . SER A 1 287 ? -9.152 14.276 23.122 1.00 79.06 287 SER A C 1
ATOM 2195 O O . SER A 1 287 ? -8.540 14.469 22.075 1.00 79.06 287 SER A O 1
ATOM 2197 N N . MET A 1 288 ? -9.389 13.037 23.568 1.00 73.81 288 MET A N 1
ATOM 2198 C CA . MET A 1 288 ? -9.090 11.851 22.758 1.00 73.81 288 MET A CA 1
ATOM 2199 C C . MET A 1 288 ? -10.094 11.740 21.610 1.00 73.81 288 MET A C 1
ATOM 2201 O O . MET A 1 288 ? -11.288 11.610 21.847 1.00 73.81 288 MET A O 1
ATOM 2205 N N . GLY A 1 289 ? -9.604 11.759 20.370 1.00 71.50 289 GLY A N 1
ATOM 2206 C CA . GLY A 1 289 ? -10.418 11.641 19.154 1.00 71.50 289 GLY A CA 1
ATOM 2207 C C . GLY A 1 289 ? -10.783 10.204 18.763 1.00 71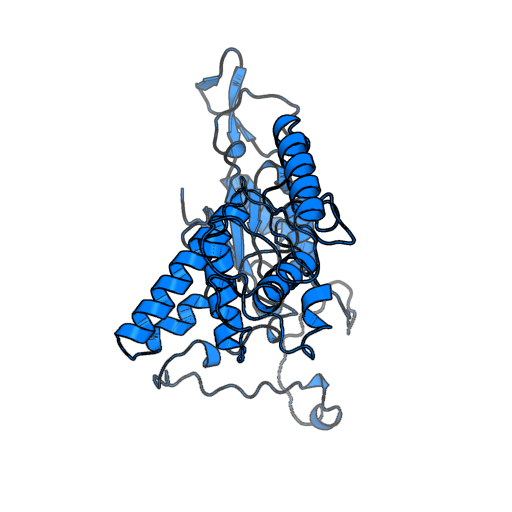.50 289 GLY A C 1
ATOM 2208 O O . GLY A 1 289 ? -10.961 9.933 17.583 1.00 71.50 289 GLY A O 1
ATOM 2209 N N . ALA A 1 290 ? -10.835 9.267 19.714 1.00 77.56 290 ALA A N 1
ATOM 2210 C CA . ALA A 1 290 ? -11.078 7.848 19.449 1.00 77.56 290 ALA A CA 1
ATOM 2211 C C . ALA A 1 290 ? -12.107 7.260 20.425 1.00 77.56 290 ALA A C 1
ATOM 2213 O O . ALA A 1 290 ? -12.260 7.753 21.544 1.00 77.56 290 ALA A O 1
ATOM 2214 N N . ASN A 1 291 ? -12.784 6.178 20.024 1.00 83.44 291 ASN A N 1
ATOM 2215 C CA . ASN A 1 291 ? -13.693 5.443 20.904 1.00 83.44 291 ASN A CA 1
ATOM 2216 C C . ASN A 1 291 ? -12.882 4.635 21.934 1.00 83.44 291 ASN A C 1
ATOM 2218 O O . ASN A 1 291 ? -12.334 3.571 21.635 1.00 83.44 291 ASN A O 1
ATOM 2222 N N . MET A 1 292 ? -12.779 5.175 23.149 1.00 84.44 292 MET A N 1
ATOM 2223 C CA . MET A 1 292 ? -11.984 4.619 24.241 1.00 84.44 292 MET A CA 1
ATOM 2224 C C . MET A 1 292 ? -12.878 3.995 25.318 1.00 84.44 292 MET A C 1
ATOM 2226 O O . MET A 1 292 ? -13.908 4.549 25.696 1.00 84.44 292 MET A O 1
ATOM 2230 N N . MET A 1 293 ? -12.438 2.869 25.867 1.00 84.88 293 MET A N 1
ATOM 2231 C CA . MET A 1 293 ? -12.997 2.217 27.045 1.00 84.88 293 MET A CA 1
ATOM 2232 C C . MET A 1 293 ? -12.074 2.440 28.245 1.00 84.88 293 MET A C 1
ATOM 2234 O O . MET A 1 293 ? -10.853 2.311 28.140 1.00 84.88 293 MET A O 1
ATOM 2238 N N . LEU A 1 294 ? -12.658 2.765 29.397 1.00 84.88 294 LEU A N 1
ATOM 2239 C CA . LEU A 1 294 ? -11.923 2.846 30.657 1.00 84.88 294 LEU A CA 1
ATOM 2240 C C . LEU A 1 294 ? -11.606 1.441 31.169 1.00 84.88 294 LEU A C 1
ATOM 2242 O O . LEU A 1 294 ? -12.466 0.562 31.156 1.00 84.88 294 LEU A O 1
ATOM 2246 N N . LEU A 1 295 ? -10.379 1.253 31.643 1.00 83.19 295 LEU A N 1
ATOM 2247 C CA . LEU A 1 295 ? -9.964 0.031 32.316 1.00 83.19 295 LEU A CA 1
ATOM 2248 C C . LEU A 1 295 ? -10.229 0.200 33.810 1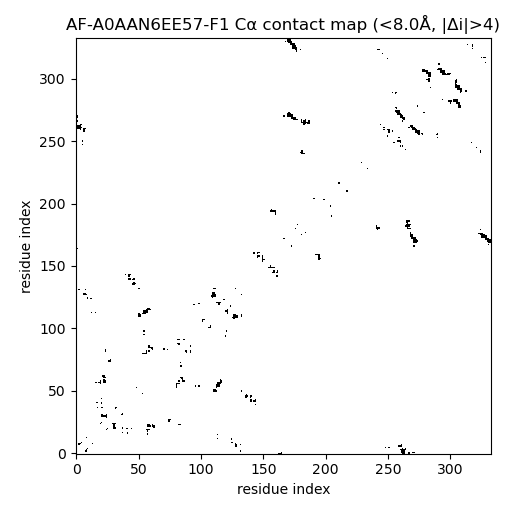.00 83.19 295 LEU A C 1
ATOM 2250 O O . LEU A 1 295 ? -9.666 1.079 34.470 1.00 83.19 295 LEU A O 1
ATOM 2254 N N . GLU A 1 296 ? -11.137 -0.615 34.338 1.00 78.44 296 GLU A N 1
ATOM 2255 C CA . GLU A 1 296 ? -11.445 -0.610 35.763 1.00 78.44 296 GLU A CA 1
ATOM 2256 C C . GLU A 1 296 ? -10.197 -1.019 36.560 1.00 78.44 296 GLU A C 1
ATOM 2258 O O . GLU A 1 296 ? -9.481 -1.947 36.197 1.00 78.44 296 GLU A O 1
ATOM 2263 N N . HIS A 1 297 ? -9.926 -0.300 37.651 1.00 74.25 297 HIS A N 1
ATOM 2264 C CA . HIS A 1 297 ? -8.804 -0.538 38.572 1.00 74.25 297 HIS A CA 1
ATOM 2265 C C . HIS A 1 297 ? -7.380 -0.305 38.035 1.00 74.25 297 HIS A C 1
ATOM 2267 O O . HIS A 1 297 ? -6.431 -0.418 38.811 1.00 74.25 297 HIS A O 1
ATOM 2273 N N . GLU A 1 298 ? -7.211 0.126 36.785 1.00 80.25 298 GLU A N 1
ATOM 2274 C CA . GLU A 1 298 ? -5.902 0.467 36.221 1.00 80.25 298 GLU A CA 1
ATOM 2275 C C . GLU A 1 298 ? -5.716 1.988 36.095 1.00 80.25 298 GLU A C 1
ATOM 2277 O O . GLU A 1 298 ? -6.620 2.736 35.707 1.00 80.25 298 GLU A O 1
ATOM 2282 N N . LYS A 1 299 ? -4.525 2.481 36.447 1.00 79.31 299 LYS A N 1
ATOM 2283 C CA . LYS A 1 299 ? -4.172 3.904 36.349 1.00 79.31 299 LYS A CA 1
ATOM 2284 C C . LYS A 1 299 ? -2.865 4.069 35.597 1.00 79.31 299 LYS A C 1
ATOM 2286 O O . LYS A 1 299 ? -1.875 3.418 35.914 1.00 79.31 299 LYS A O 1
ATOM 2291 N N . VAL A 1 300 ? -2.848 5.009 34.658 1.00 76.06 300 VAL A N 1
ATOM 2292 C CA . VAL A 1 300 ? -1.616 5.482 34.024 1.00 76.06 300 VAL A CA 1
ATOM 2293 C C . VAL A 1 300 ? -1.263 6.815 34.677 1.00 76.06 300 VAL A C 1
ATOM 2295 O O . VAL A 1 300 ? -1.867 7.855 34.402 1.00 76.06 300 VAL A O 1
ATOM 2298 N N . GLY A 1 301 ? -0.314 6.775 35.614 1.00 80.62 301 GLY A N 1
ATOM 2299 C CA . GLY A 1 301 ? 0.023 7.920 36.459 1.00 80.62 301 GLY A CA 1
ATOM 2300 C C . GLY A 1 301 ? -1.105 8.255 37.441 1.00 80.62 301 GLY A C 1
ATOM 2301 O O . GLY A 1 301 ? -1.515 7.417 38.239 1.00 80.62 301 GLY A O 1
ATOM 2302 N N . THR A 1 302 ? -1.608 9.491 37.400 1.00 79.00 302 THR A N 1
ATOM 2303 C CA . THR A 1 302 ? -2.683 9.971 38.292 1.00 79.00 302 THR A CA 1
ATOM 2304 C C . THR A 1 302 ? -4.090 9.786 37.720 1.00 79.00 302 THR A C 1
ATOM 2306 O O . THR A 1 302 ? -5.070 9.961 38.445 1.00 79.00 302 THR A O 1
ATOM 2309 N N . LYS A 1 303 ? -4.205 9.434 36.435 1.00 82.88 303 LYS A N 1
ATOM 2310 C CA . LYS A 1 303 ? -5.474 9.338 35.701 1.00 82.88 303 LYS A CA 1
ATOM 2311 C C . LYS A 1 303 ? -5.872 7.875 35.470 1.00 82.88 303 LYS A C 1
ATOM 2313 O O . LYS A 1 303 ? -4.989 7.015 35.415 1.00 82.88 303 LYS A O 1
ATOM 2318 N N . PRO A 1 304 ? -7.178 7.577 35.336 1.00 83.50 304 PRO A N 1
ATOM 2319 C CA . PRO A 1 304 ? -7.617 6.235 34.977 1.00 83.50 304 PRO A CA 1
ATOM 2320 C C . PRO A 1 304 ? -7.063 5.857 33.602 1.00 83.50 304 PRO A C 1
ATOM 2322 O O . PRO A 1 304 ? -6.938 6.709 32.714 1.00 83.50 304 PRO A O 1
ATOM 2325 N N . ALA A 1 305 ? -6.689 4.592 33.456 1.00 85.44 305 ALA A N 1
ATOM 2326 C CA . ALA A 1 305 ? -6.233 4.058 32.188 1.00 85.44 305 ALA A CA 1
ATOM 2327 C C . ALA A 1 305 ? -7.421 3.912 31.228 1.00 85.44 305 ALA A C 1
ATOM 2329 O O . ALA A 1 305 ? -8.514 3.498 31.614 1.00 85.44 305 ALA A O 1
ATOM 2330 N N . ALA A 1 306 ? -7.194 4.251 29.967 1.00 85.12 306 ALA A N 1
ATOM 2331 C CA . ALA A 1 306 ? -8.132 4.066 28.877 1.00 85.12 306 ALA A CA 1
ATOM 2332 C C . ALA A 1 306 ? -7.444 3.300 27.744 1.00 85.12 306 ALA A C 1
ATOM 2334 O O . ALA A 1 306 ? -6.280 3.551 27.426 1.00 85.12 306 ALA A O 1
ATOM 2335 N N . THR A 1 307 ? -8.174 2.387 27.121 1.00 87.38 307 THR A N 1
ATOM 2336 C CA . THR A 1 307 ? -7.744 1.637 25.936 1.00 87.38 307 THR A CA 1
ATOM 2337 C C . THR A 1 307 ? -8.760 1.811 24.818 1.00 87.38 307 THR A C 1
ATOM 2339 O O . THR A 1 307 ? -9.895 2.207 25.073 1.00 87.38 307 THR A O 1
ATOM 2342 N N . LEU A 1 308 ? -8.379 1.535 23.574 1.00 87.75 308 LEU A N 1
ATOM 2343 C CA . LEU A 1 308 ? -9.316 1.597 22.459 1.00 87.75 308 LEU A CA 1
ATOM 2344 C C . LEU A 1 308 ? -10.398 0.520 22.615 1.00 87.75 308 LEU A C 1
ATOM 2346 O O . LEU A 1 308 ? -10.093 -0.664 22.787 1.00 87.75 308 LEU A O 1
ATOM 2350 N N . ASN A 1 309 ? -11.666 0.908 22.490 1.00 89.75 309 ASN A N 1
ATOM 2351 C CA . ASN A 1 309 ? -12.775 -0.035 22.472 1.00 89.75 309 ASN A CA 1
ATOM 2352 C C . ASN A 1 309 ? -12.879 -0.711 21.096 1.00 89.75 309 ASN A C 1
ATOM 2354 O O . ASN A 1 309 ? -13.754 -0.387 20.293 1.00 89.75 309 ASN A O 1
ATOM 2358 N N . LYS A 1 310 ? -11.977 -1.665 20.821 1.00 89.75 310 LYS A N 1
ATOM 2359 C CA . LYS A 1 310 ? -11.911 -2.383 19.533 1.00 89.75 310 LYS A CA 1
ATOM 2360 C C . LYS A 1 310 ? -13.278 -2.945 19.109 1.00 89.75 310 LYS A C 1
ATOM 2362 O O . LYS A 1 310 ? -13.636 -2.857 17.940 1.00 89.75 310 LYS A O 1
ATOM 2367 N N . ARG A 1 311 ? -14.055 -3.485 20.059 1.00 89.31 311 ARG A N 1
ATOM 2368 C CA . ARG A 1 311 ? -15.383 -4.069 19.797 1.00 89.31 311 ARG A CA 1
ATOM 2369 C C . ARG A 1 311 ? -16.388 -3.015 19.343 1.00 89.31 311 ARG A C 1
ATOM 2371 O O . ARG A 1 311 ? -17.042 -3.219 18.330 1.00 89.31 311 ARG A O 1
ATOM 2378 N N . ALA A 1 312 ? -16.488 -1.892 20.056 1.00 90.88 312 ALA A N 1
ATOM 2379 C CA . ALA A 1 312 ? -17.409 -0.823 19.672 1.00 90.88 312 ALA A CA 1
ATOM 2380 C C . ALA A 1 312 ? -17.039 -0.208 18.318 1.00 90.88 312 ALA A C 1
ATOM 2382 O O . ALA A 1 312 ? -17.925 0.030 17.508 1.00 90.88 312 ALA A O 1
ATOM 2383 N N . VAL A 1 313 ? -15.744 -0.031 18.040 1.00 91.69 313 VAL A N 1
ATOM 2384 C CA . VAL A 1 313 ? -15.281 0.481 16.743 1.00 91.69 313 VAL A CA 1
ATOM 2385 C C . VAL A 1 313 ? -15.671 -0.458 15.597 1.00 91.69 313 VAL A C 1
ATOM 2387 O O . VAL A 1 313 ? -16.158 0.002 14.572 1.00 91.69 313 VAL A O 1
ATOM 2390 N N . VAL A 1 314 ? -15.512 -1.775 15.760 1.00 92.00 314 VAL A N 1
ATOM 2391 C CA . VAL A 1 314 ? -15.930 -2.743 14.728 1.00 92.00 314 VAL A CA 1
ATOM 2392 C C . VAL A 1 314 ? -17.449 -2.710 14.510 1.00 92.00 314 VAL A C 1
ATOM 2394 O O . VAL A 1 314 ? -17.896 -2.713 13.367 1.00 92.00 314 VAL A O 1
ATOM 2397 N N . GLU A 1 315 ? -18.244 -2.610 15.575 1.00 91.81 315 GLU A N 1
ATOM 2398 C CA . GLU A 1 315 ? -19.706 -2.475 15.478 1.00 91.81 315 GLU A CA 1
ATOM 2399 C C . GLU A 1 315 ? -20.135 -1.170 14.790 1.00 91.81 315 GLU A C 1
ATOM 2401 O O . GLU A 1 315 ? -21.071 -1.161 13.993 1.00 91.81 315 GLU A O 1
ATOM 2406 N N . GLU A 1 316 ? -19.447 -0.059 15.057 1.00 93.00 316 GLU A N 1
ATOM 2407 C CA . GLU A 1 316 ? -19.675 1.206 14.353 1.00 93.00 316 GLU A CA 1
ATOM 2408 C C . GLU A 1 316 ? -19.366 1.085 12.858 1.00 93.00 316 GLU A C 1
ATOM 2410 O O . GLU A 1 316 ? -20.159 1.548 12.042 1.00 93.00 316 GLU A O 1
ATOM 2415 N N . ILE A 1 317 ? -18.266 0.417 12.491 1.00 92.88 317 ILE A N 1
ATOM 2416 C CA . ILE A 1 317 ? -17.900 0.158 11.091 1.00 92.88 317 ILE A CA 1
ATOM 2417 C C . ILE A 1 317 ? -18.980 -0.678 10.392 1.00 92.88 317 ILE A C 1
ATOM 2419 O O . ILE A 1 317 ? -19.354 -0.365 9.262 1.00 92.88 317 ILE A O 1
ATOM 2423 N N . ILE A 1 318 ? -19.502 -1.713 11.058 1.00 92.50 318 ILE A N 1
ATOM 2424 C CA . ILE A 1 318 ? -20.584 -2.554 10.522 1.00 92.50 318 ILE A CA 1
ATOM 2425 C C . ILE A 1 318 ? -21.849 -1.720 10.296 1.00 92.50 318 ILE A C 1
ATOM 2427 O O . ILE A 1 318 ? -22.466 -1.827 9.239 1.00 92.50 318 ILE A O 1
ATOM 2431 N N . ARG A 1 319 ? -22.214 -0.860 11.254 1.00 91.44 319 ARG A N 1
ATOM 2432 C CA . ARG A 1 319 ? -23.384 0.027 11.137 1.00 91.44 319 ARG A CA 1
ATOM 2433 C C . ARG A 1 319 ? -23.214 1.074 10.041 1.00 91.44 319 ARG A C 1
ATOM 2435 O O . ARG A 1 319 ? -24.155 1.340 9.306 1.00 91.44 319 ARG A O 1
ATOM 2442 N N . LEU A 1 320 ? -22.026 1.666 9.922 1.00 91.44 320 LEU A N 1
ATOM 2443 C CA . LEU A 1 320 ? -21.728 2.653 8.884 1.00 91.44 320 LEU A CA 1
ATOM 2444 C C . LEU A 1 320 ? -21.794 2.029 7.484 1.00 91.44 320 LEU A C 1
ATOM 2446 O O . LEU A 1 320 ? -22.217 2.680 6.535 1.00 91.44 320 LEU A O 1
ATOM 2450 N N . GLY A 1 321 ? -21.368 0.772 7.365 1.00 89.12 321 GLY A N 1
ATOM 2451 C CA . GLY A 1 321 ? -21.353 0.012 6.121 1.00 89.12 321 GLY A CA 1
ATOM 2452 C C . GLY A 1 321 ? -22.590 -0.856 5.891 1.00 89.12 321 GLY A C 1
ATOM 2453 O O . GLY A 1 321 ? -22.494 -1.824 5.136 1.00 89.12 321 GLY A O 1
ATOM 2454 N N . GLU A 1 322 ? -23.725 -0.576 6.538 1.00 88.50 322 GLU A N 1
ATOM 2455 C CA . GLU A 1 322 ? -24.942 -1.378 6.377 1.00 88.50 322 GLU A CA 1
ATOM 2456 C C . GLU A 1 322 ? -25.358 -1.464 4.896 1.00 88.50 322 GLU A C 1
ATOM 2458 O O . GLU A 1 322 ? -25.418 -0.465 4.179 1.00 88.50 322 GLU A O 1
ATOM 2463 N N . GLY A 1 323 ? -25.605 -2.685 4.415 1.00 84.94 323 GLY A N 1
ATOM 2464 C CA . GLY A 1 323 ? -25.912 -2.958 3.007 1.00 84.94 323 GLY A CA 1
ATOM 2465 C C . GLY A 1 323 ? -24.696 -3.032 2.074 1.00 84.94 323 GLY A C 1
ATOM 2466 O O . GLY A 1 323 ? -24.855 -3.468 0.940 1.00 84.94 323 GLY A O 1
ATOM 2467 N N . LEU A 1 324 ? -23.496 -2.661 2.536 1.00 88.69 324 LEU A N 1
ATOM 2468 C CA . LEU A 1 324 ? -22.229 -2.804 1.804 1.00 88.69 324 LEU A CA 1
ATOM 2469 C C . LEU A 1 324 ? -21.334 -3.902 2.403 1.00 88.69 324 LEU A C 1
ATOM 2471 O O . LEU A 1 324 ? -20.644 -4.623 1.679 1.00 88.69 324 LEU A O 1
ATOM 2475 N N . VAL A 1 325 ? -21.322 -4.016 3.731 1.00 90.94 325 VAL A N 1
ATOM 2476 C CA . VAL A 1 325 ? -20.501 -4.969 4.482 1.00 90.94 325 VAL A CA 1
ATOM 2477 C C . VAL A 1 325 ? -21.243 -6.296 4.622 1.00 90.94 325 VAL A C 1
ATOM 2479 O O . VAL A 1 325 ? -22.324 -6.358 5.200 1.00 90.94 325 VAL A O 1
ATOM 2482 N N . GLU A 1 326 ? -20.632 -7.370 4.124 1.00 89.88 326 GLU A N 1
ATOM 2483 C CA . GLU A 1 326 ? -21.129 -8.742 4.272 1.00 89.88 326 GLU A CA 1
ATOM 2484 C C . GLU A 1 326 ? -20.739 -9.315 5.643 1.00 89.88 326 GLU A C 1
ATOM 2486 O O . GLU A 1 326 ? -21.553 -9.930 6.328 1.00 89.88 326 GLU A O 1
ATOM 2491 N N . ASN A 1 327 ? -19.475 -9.140 6.047 1.00 90.69 327 ASN A N 1
ATOM 2492 C CA . ASN A 1 327 ? -18.948 -9.670 7.306 1.00 90.69 327 ASN A CA 1
ATOM 2493 C C . ASN A 1 327 ? -17.642 -8.962 7.710 1.00 90.69 327 ASN A C 1
ATOM 2495 O O . ASN A 1 327 ? -16.917 -8.468 6.849 1.00 90.69 327 ASN A O 1
ATOM 2499 N N . VAL A 1 328 ? -17.280 -8.982 8.995 1.00 91.62 328 VAL A N 1
ATOM 2500 C CA . VAL A 1 328 ? -15.966 -8.548 9.495 1.00 91.62 328 VAL A CA 1
ATOM 2501 C C . VAL A 1 328 ? -15.286 -9.711 10.213 1.00 91.62 328 VAL A C 1
ATOM 2503 O O . VAL A 1 328 ? -15.792 -10.236 11.199 1.00 91.62 328 VAL A O 1
ATOM 2506 N N . VAL A 1 329 ? -14.118 -10.117 9.717 1.00 91.19 329 VAL A N 1
ATOM 2507 C CA . VAL A 1 329 ? -13.305 -11.197 10.288 1.00 91.19 329 VAL A CA 1
ATOM 2508 C C . VAL A 1 329 ? -12.162 -10.590 11.091 1.00 91.19 329 VAL A C 1
ATOM 2510 O O . VAL A 1 329 ? -11.304 -9.919 10.525 1.00 91.19 329 VAL A O 1
ATOM 2513 N N . ILE A 1 330 ? -12.130 -10.849 12.394 1.00 89.75 330 ILE A N 1
ATOM 2514 C CA . ILE A 1 330 ? -11.018 -10.474 13.277 1.00 89.75 330 ILE A CA 1
ATOM 2515 C C . ILE A 1 330 ? -9.973 -11.593 13.214 1.00 89.75 330 ILE A C 1
ATOM 2517 O O . ILE A 1 330 ? -10.330 -12.762 13.340 1.00 89.75 330 ILE A O 1
ATOM 2521 N N . GLN A 1 331 ? -8.708 -11.249 12.966 1.00 80.94 331 GLN A N 1
ATOM 2522 C CA . GLN A 1 331 ? -7.628 -12.230 12.795 1.00 80.94 331 GLN A CA 1
ATOM 2523 C C . GLN A 1 331 ? -6.673 -12.294 13.987 1.00 80.94 331 GLN A C 1
ATOM 2525 O O . GLN A 1 331 ? -6.243 -13.384 14.352 1.00 80.94 331 GLN A O 1
ATOM 2530 N N . ASN A 1 332 ? -6.370 -11.147 14.601 1.00 65.50 332 ASN A N 1
ATOM 2531 C CA . ASN A 1 332 ? -5.467 -11.045 15.745 1.00 65.50 332 ASN A CA 1
ATOM 2532 C C . ASN A 1 332 ? -6.203 -10.361 16.911 1.00 65.50 332 ASN A C 1
ATOM 2534 O O . ASN A 1 332 ? -6.534 -9.175 16.812 1.00 65.50 332 ASN A O 1
ATOM 2538 N N . GLU A 1 333 ? -6.474 -11.093 17.998 1.00 49.91 333 GLU A N 1
ATOM 2539 C CA . GLU A 1 333 ? -6.973 -10.513 19.263 1.00 49.91 333 GLU A CA 1
ATOM 2540 C C . GLU A 1 333 ? -5.845 -9.879 20.092 1.00 49.91 333 GLU A C 1
ATOM 2542 O O . GLU A 1 333 ? -4.816 -10.555 20.317 1.00 49.91 333 GLU A O 1
#

Nearest PDB structures (foldseek):
  7mqa-assembly1_NH  TM=8.101E-01  e=8.738E-17  Homo sapiens
  6ke6-assembly1_RE  TM=7.369E-01  e=1.984E-12  Saccharomyces cerevisiae S288C

pLDDT: mean 75.11, std 16.61, range [34.09, 94.69]

Radius of gyration: 24.71 Å; Cα contacts (8 Å, |Δi|>4): 406; chains: 1; bounding box: 69×48×70 Å

Solvent-accessible surface area (backbone atoms only — not comparable to full-atom values): 20105 Å² total; per-residue (Å²): 94,65,52,26,82,94,59,24,74,46,69,69,51,56,51,49,52,51,47,30,45,54,41,52,28,69,94,70,47,74,54,56,92,42,72,67,54,41,51,55,47,40,32,50,49,47,44,68,59,51,47,89,82,48,68,45,70,38,54,72,58,39,70,74,57,78,86,55,95,76,78,85,76,86,73,79,89,68,104,56,86,73,70,62,90,56,56,53,72,67,58,48,52,50,50,51,52,55,48,54,53,33,55,74,69,62,68,66,73,53,33,61,39,52,29,35,91,91,39,76,79,38,66,87,68,56,61,35,44,67,68,54,56,53,47,50,23,52,51,23,45,52,36,53,49,52,53,51,50,28,65,74,71,75,44,66,66,64,57,43,53,67,72,49,64,81,72,80,90,30,36,29,36,38,32,41,36,72,93,63,47,80,40,46,82,66,39,78,57,74,72,76,55,58,54,72,92,73,73,58,94,82,65,71,82,74,80,84,71,65,69,86,82,38,85,82,55,72,86,76,61,98,63,92,68,85,72,79,73,48,99,81,73,63,94,72,68,81,89,66,49,66,63,60,53,49,53,50,50,50,46,69,68,33,56,81,42,39,50,66,25,26,25,87,51,30,54,56,48,37,37,32,36,71,28,78,71,41,73,43,76,39,53,62,56,94,84,59,86,63,71,64,36,75,44,84,98,40,59,44,82,95,33,52,19,22,33,57,31,63,67,60,54,52,53,48,51,50,62,75,31,63,92,43,54,67,48,74,47,77,72,59,136